Protein AF-A0A2B4SG43-F1 (afdb_monomer_lite)

Secondary structure (DSSP, 8-state):
-----EEEEEE-SS------EE-GGGBSS--EEETTEEE--BS---GGGTTS--EEEEEES--SS---TTSSS--GGG--B-EEEEEEEEE-SSSSEEEEEEEEEEGGGHHHHHHHHHHHS-EEEEEEEE-SS-B-TT-EEEEEE-TTEEE---SS-GGG-PEEP-SSS-EEEEEEEEE---SSPPEEEEEEEPSSTT-EEEEEEEE-EE-----TTS--S-----PPPTHHHHHHHHHHHTSBP-GGG-TTTHHHHHHSHHHHHHHTT--HHHHHHHHHH--SHHHHHHHHHHHHHHHHGGG-BHHHHHHHHHHTT-HHHHHHHHHHHHHHHTT-

pLDDT: mean 72.69, std 17.39, range [28.64, 96.62]

InterPro domains:
  IPR000488 Death domain [PF00531] (247-325)
  IPR000488 Death domain [PS50017] (246-329)
  IPR011029 Death-like domain superfamily [G3DSA:1.10.533.10] (238-329)
  IPR011029 Death-like domain superfamily [SSF47986] (252-326)

Radius of gyration: 31.97 Å; chains: 1; bounding box: 81×44×91 Å

Structure (mmCIF, N/CA/C/O backbone):
data_AF-A0A2B4SG43-F1
#
_entry.id   AF-A0A2B4SG43-F1
#
loop_
_atom_site.group_PDB
_atom_site.id
_atom_site.type_symbol
_atom_site.label_atom_id
_atom_site.label_alt_id
_atom_site.label_comp_id
_atom_site.label_asym_id
_atom_site.label_entity_id
_atom_site.label_seq_id
_atom_site.pdbx_PDB_ins_code
_atom_site.Cartn_x
_atom_site.Cartn_y
_atom_site.Cartn_z
_atom_site.occupancy
_atom_site.B_iso_or_equiv
_atom_site.auth_seq_id
_atom_site.auth_comp_id
_atom_site.auth_asym_id
_atom_site.auth_atom_id
_atom_site.pdbx_PDB_model_num
ATOM 1 N N . MET A 1 1 ? 45.100 0.639 -35.700 1.00 31.78 1 MET A N 1
ATOM 2 C CA . MET A 1 1 ? 43.671 0.976 -35.518 1.00 31.78 1 MET A CA 1
ATOM 3 C C . MET A 1 1 ? 42.976 -0.277 -35.016 1.00 31.78 1 MET A C 1
ATOM 5 O O . MET A 1 1 ? 43.126 -1.286 -35.695 1.00 31.78 1 MET A O 1
ATOM 9 N N . PRO A 1 2 ? 42.324 -0.296 -33.843 1.00 36.56 2 PRO A N 1
ATOM 10 C CA . PRO A 1 2 ? 41.733 -1.529 -33.343 1.00 36.56 2 PRO A CA 1
ATOM 11 C C . PRO A 1 2 ? 40.537 -1.892 -34.229 1.00 36.56 2 PRO A C 1
ATOM 13 O O . PRO A 1 2 ? 39.476 -1.278 -34.152 1.00 36.56 2 PRO A O 1
ATOM 16 N N . THR A 1 3 ? 40.726 -2.876 -35.105 1.00 47.09 3 THR A N 1
ATOM 17 C CA . THR A 1 3 ? 39.670 -3.576 -35.838 1.00 47.09 3 THR A CA 1
ATOM 18 C C . THR A 1 3 ? 38.897 -4.427 -34.839 1.00 47.09 3 THR A C 1
ATOM 20 O O . THR A 1 3 ? 39.099 -5.633 -34.710 1.00 47.09 3 THR A O 1
ATOM 23 N N . GLY A 1 4 ? 38.043 -3.769 -34.060 1.00 56.56 4 GLY A N 1
ATOM 24 C CA . GLY A 1 4 ? 37.130 -4.452 -33.161 1.00 56.56 4 GLY A CA 1
ATOM 25 C C . GLY A 1 4 ? 36.282 -5.435 -33.954 1.00 56.56 4 GLY A C 1
ATOM 26 O O . GLY A 1 4 ? 35.657 -5.051 -34.941 1.00 56.56 4 GLY A O 1
ATOM 27 N N . ARG A 1 5 ? 36.276 -6.713 -33.566 1.00 69.31 5 ARG A N 1
ATOM 28 C CA . ARG A 1 5 ? 35.400 -7.707 -34.198 1.00 69.31 5 ARG A CA 1
ATOM 29 C C . ARG A 1 5 ? 33.954 -7.279 -33.966 1.00 69.31 5 ARG A C 1
ATOM 31 O O . ARG A 1 5 ? 33.565 -7.045 -32.819 1.00 69.31 5 ARG A O 1
ATOM 38 N N . VAL A 1 6 ? 33.178 -7.175 -35.042 1.00 75.81 6 VAL A N 1
ATOM 39 C CA . VAL A 1 6 ? 31.763 -6.796 -34.995 1.00 75.81 6 VAL A CA 1
ATOM 40 C C . VAL A 1 6 ? 30.896 -7.973 -35.431 1.00 75.81 6 VAL A C 1
ATOM 42 O O . VAL A 1 6 ? 31.196 -8.650 -36.411 1.00 75.81 6 VAL A O 1
ATOM 45 N N . ARG A 1 7 ? 29.826 -8.237 -34.683 1.00 78.50 7 ARG A N 1
ATOM 46 C CA . ARG A 1 7 ? 28.755 -9.174 -35.050 1.00 78.50 7 ARG A CA 1
ATOM 47 C C . ARG A 1 7 ? 27.445 -8.409 -35.093 1.00 78.50 7 ARG A C 1
ATOM 49 O O . ARG A 1 7 ? 27.199 -7.601 -34.200 1.00 78.50 7 ARG A O 1
ATOM 56 N N . VAL A 1 8 ? 26.630 -8.681 -36.105 1.00 79.44 8 VAL A N 1
ATOM 57 C CA . VAL A 1 8 ? 25.301 -8.084 -36.262 1.00 79.44 8 VAL A CA 1
ATOM 58 C C . VAL A 1 8 ? 24.253 -9.163 -36.045 1.00 79.44 8 VAL A C 1
ATOM 60 O O . VAL A 1 8 ? 24.430 -10.309 -36.461 1.00 79.44 8 VAL A O 1
ATOM 63 N N . PHE A 1 9 ? 23.180 -8.781 -35.371 1.00 79.69 9 PHE A N 1
ATOM 64 C CA . PHE A 1 9 ? 22.053 -9.631 -35.037 1.00 79.69 9 PHE A CA 1
ATOM 65 C C . PHE A 1 9 ? 20.772 -8.960 -35.517 1.00 79.69 9 PHE A C 1
ATOM 67 O O . PHE A 1 9 ? 20.688 -7.729 -35.502 1.00 79.69 9 PHE A O 1
ATOM 74 N N . SER A 1 10 ? 19.787 -9.755 -35.922 1.00 77.25 10 SER A N 1
ATOM 75 C CA . SER A 1 10 ? 18.434 -9.277 -36.202 1.00 77.25 10 SER A CA 1
ATOM 76 C C . SER A 1 10 ? 17.407 -10.026 -35.361 1.00 77.25 10 SER A C 1
ATOM 78 O O . SER A 1 10 ? 17.677 -11.113 -34.848 1.00 77.25 10 SER A O 1
ATOM 80 N N . ARG A 1 11 ? 16.229 -9.426 -35.206 1.00 72.94 11 ARG A N 1
ATOM 81 C CA . ARG A 1 11 ? 15.016 -10.101 -34.733 1.00 72.94 11 ARG A CA 1
ATOM 82 C C . ARG A 1 11 ? 13.776 -9.446 -35.336 1.00 72.94 11 ARG A C 1
ATOM 84 O O . ARG A 1 11 ? 13.836 -8.288 -35.763 1.00 72.94 11 ARG A O 1
ATOM 91 N N . GLY A 1 12 ? 12.657 -10.162 -35.293 1.00 66.94 12 GLY A N 1
ATOM 92 C CA . GLY A 1 12 ? 11.406 -9.776 -35.949 1.00 66.94 12 GLY A CA 1
ATOM 93 C C . GLY A 1 12 ? 11.312 -10.322 -37.378 1.00 66.94 12 GLY A C 1
ATOM 94 O O . GLY A 1 12 ? 12.255 -10.923 -37.885 1.00 66.94 12 GLY A O 1
ATOM 95 N N . GLY A 1 13 ? 10.163 -10.125 -38.026 1.00 65.88 13 GLY A N 1
ATOM 96 C CA . GLY A 1 13 ? 9.842 -10.729 -39.325 1.00 65.88 13 GLY A CA 1
ATOM 97 C C . GLY A 1 13 ? 8.642 -11.680 -39.245 1.00 65.88 13 GLY A C 1
ATOM 98 O O . GLY A 1 13 ? 7.817 -11.556 -38.340 1.00 65.88 13 GLY A O 1
ATOM 99 N N . GLU A 1 14 ? 8.534 -12.617 -40.195 1.00 53.84 14 GLU A N 1
ATOM 100 C CA . GLU A 1 14 ? 7.469 -13.640 -40.244 1.00 53.84 14 GLU A CA 1
ATOM 101 C C . GLU A 1 14 ? 7.572 -14.659 -39.099 1.00 53.84 14 GLU A C 1
ATOM 103 O O . GLU A 1 14 ? 6.558 -15.211 -38.661 1.00 53.84 14 GLU A O 1
ATOM 108 N N . ASP A 1 15 ? 8.781 -14.867 -38.575 1.00 48.66 15 ASP A N 1
ATOM 109 C CA . ASP A 1 15 ? 9.020 -15.747 -37.443 1.00 48.66 15 ASP A CA 1
ATOM 110 C C . ASP A 1 15 ? 8.546 -15.068 -36.153 1.00 48.66 15 ASP A C 1
ATOM 112 O O . ASP A 1 15 ? 9.113 -14.088 -35.672 1.00 48.66 15 ASP A O 1
ATOM 116 N N . LYS A 1 16 ? 7.478 -15.616 -35.565 1.00 48.53 16 LYS A N 1
ATOM 117 C CA . LYS A 1 16 ? 6.855 -15.140 -34.313 1.00 48.53 16 LYS A CA 1
ATOM 118 C C . LYS A 1 16 ? 7.757 -15.268 -33.076 1.00 48.53 16 LYS A C 1
ATOM 120 O O . LYS A 1 16 ? 7.331 -14.938 -31.971 1.00 48.53 16 LYS A O 1
ATOM 125 N N . LEU A 1 17 ? 8.972 -15.779 -33.242 1.00 50.88 17 LEU A N 1
ATOM 126 C CA . LEU A 1 17 ? 9.952 -15.925 -32.180 1.00 50.88 17 LEU A CA 1
ATOM 127 C C . LEU A 1 17 ? 10.813 -14.660 -32.159 1.00 50.88 17 LEU A C 1
ATOM 129 O O . LEU A 1 17 ? 11.642 -14.441 -33.036 1.00 50.88 17 LEU A O 1
ATOM 133 N N . TRP A 1 18 ? 10.614 -13.821 -31.143 1.00 59.72 18 TRP A N 1
ATOM 134 C CA . TRP A 1 18 ? 11.386 -12.596 -30.888 1.00 59.72 18 TRP A CA 1
ATOM 135 C C . TRP A 1 18 ? 12.827 -12.883 -30.401 1.00 59.72 18 TRP A C 1
ATOM 137 O O . TRP A 1 18 ? 13.386 -12.134 -29.600 1.00 59.72 18 TRP A O 1
ATOM 147 N N . GLU A 1 19 ? 13.442 -13.972 -30.870 1.00 62.41 19 GLU A N 1
ATOM 148 C CA . GLU A 1 19 ? 14.814 -14.352 -30.532 1.00 62.41 19 GLU A CA 1
ATOM 149 C C . GLU A 1 19 ? 15.820 -13.595 -31.421 1.00 62.41 19 GLU A C 1
ATOM 151 O O . GLU A 1 19 ? 15.593 -13.376 -32.611 1.00 62.41 19 GLU A O 1
ATOM 156 N N . TRP A 1 20 ? 16.953 -13.182 -30.841 1.00 68.75 20 TRP A N 1
ATOM 157 C CA . TRP A 1 20 ? 18.039 -12.546 -31.589 1.00 68.75 20 TRP A CA 1
ATOM 158 C C . TRP A 1 20 ? 18.841 -13.580 -32.378 1.00 68.75 20 TRP A C 1
ATOM 160 O O . TRP A 1 20 ? 19.501 -14.450 -31.804 1.00 68.75 20 TRP A O 1
ATOM 170 N N . MET A 1 21 ? 18.856 -13.426 -33.698 1.00 72.12 21 MET A N 1
ATOM 171 C CA . MET A 1 21 ? 19.551 -14.313 -34.623 1.00 72.12 21 MET A CA 1
ATOM 172 C C . MET A 1 21 ? 20.817 -13.649 -35.156 1.00 72.12 21 MET A C 1
ATOM 174 O O . MET A 1 21 ? 20.827 -12.473 -35.512 1.00 72.12 21 MET A O 1
ATOM 178 N N . ASN A 1 22 ? 21.918 -14.402 -35.197 1.00 75.12 22 ASN A N 1
ATOM 179 C CA . ASN A 1 22 ? 23.163 -13.928 -35.794 1.00 75.12 22 ASN A CA 1
ATOM 180 C C . ASN A 1 22 ? 23.040 -13.951 -37.321 1.00 75.12 22 ASN A C 1
ATOM 182 O O . ASN A 1 22 ? 22.932 -15.026 -37.906 1.00 75.12 22 ASN A O 1
ATOM 186 N N . ILE A 1 23 ? 23.131 -12.777 -37.947 1.00 77.12 23 ILE A N 1
ATOM 187 C CA . ILE A 1 23 ? 22.911 -12.609 -39.388 1.00 77.12 23 ILE A CA 1
ATOM 188 C C . ILE A 1 23 ? 24.200 -12.492 -40.200 1.00 77.12 23 ILE A C 1
ATOM 190 O O . ILE A 1 23 ? 24.165 -12.040 -41.337 1.00 77.12 23 ILE A O 1
ATOM 194 N N . LEU A 1 24 ? 25.360 -12.885 -39.658 1.00 74.38 24 LEU A N 1
ATOM 195 C CA . LEU A 1 24 ? 26.638 -12.788 -40.381 1.00 74.38 24 LEU A CA 1
ATOM 196 C C . LEU A 1 24 ? 26.603 -13.428 -41.782 1.00 74.38 24 LEU A C 1
ATOM 198 O O . LEU A 1 24 ? 27.236 -12.906 -42.694 1.00 74.38 24 LEU A O 1
ATOM 202 N N . ASN A 1 25 ? 25.853 -14.519 -41.954 1.00 78.06 25 ASN A N 1
ATOM 203 C CA . ASN A 1 25 ? 25.724 -15.225 -43.235 1.00 78.06 25 ASN A CA 1
ATOM 204 C C . ASN A 1 25 ? 24.780 -14.522 -44.227 1.00 78.06 25 ASN A C 1
ATOM 206 O O . ASN A 1 25 ? 24.752 -14.872 -45.403 1.00 78.06 25 ASN A O 1
ATOM 210 N N . GLU A 1 26 ? 24.003 -13.547 -43.759 1.00 77.00 26 GLU A N 1
ATOM 211 C CA . GLU A 1 26 ? 23.068 -12.752 -44.559 1.00 77.00 26 GLU A CA 1
ATOM 212 C C . GLU A 1 26 ? 23.673 -11.402 -44.967 1.00 77.00 26 GLU A C 1
ATOM 214 O O . GLU A 1 26 ? 23.058 -10.635 -45.707 1.00 77.00 26 GLU A O 1
ATOM 219 N N . LEU A 1 27 ? 24.882 -11.085 -44.495 1.00 81.31 27 LEU A N 1
ATOM 220 C CA . LEU A 1 27 ? 25.591 -9.868 -44.863 1.00 81.31 27 LEU A CA 1
ATOM 221 C C . LEU A 1 27 ? 26.344 -10.058 -46.184 1.00 81.31 27 LEU A C 1
ATOM 223 O O . LEU A 1 27 ? 26.985 -11.078 -46.416 1.00 81.31 27 LEU A O 1
ATOM 227 N N . TYR A 1 28 ? 26.314 -9.033 -47.034 1.00 82.88 28 TYR A N 1
ATOM 228 C CA . TYR A 1 28 ? 27.112 -8.969 -48.260 1.00 82.88 28 TYR A CA 1
ATOM 229 C C . TYR A 1 28 ? 28.613 -8.851 -47.955 1.00 82.88 28 TYR A C 1
ATOM 231 O O . TYR A 1 28 ? 29.453 -9.366 -48.687 1.00 82.88 28 TYR A O 1
ATOM 239 N N . GLU A 1 29 ? 28.957 -8.158 -46.869 1.00 83.56 29 GLU A N 1
ATOM 240 C CA . GLU A 1 29 ? 30.333 -7.964 -46.421 1.00 83.56 29 GLU A CA 1
ATOM 241 C C . GLU A 1 29 ? 30.418 -7.925 -44.887 1.00 83.56 29 GLU A C 1
ATOM 243 O O . GLU A 1 29 ? 29.423 -7.601 -44.226 1.00 83.56 29 GLU A O 1
ATOM 248 N N . PRO A 1 30 ? 31.595 -8.215 -44.299 1.00 82.44 30 PRO A N 1
ATOM 249 C CA . PRO A 1 30 ? 31.787 -8.105 -42.861 1.00 82.44 30 PRO A CA 1
ATOM 250 C C . PRO A 1 30 ? 31.449 -6.696 -42.336 1.00 82.44 30 PRO A C 1
ATOM 252 O O . PRO A 1 30 ? 31.844 -5.699 -42.952 1.00 82.44 30 PRO A O 1
ATOM 255 N N . PRO A 1 31 ? 30.762 -6.591 -41.185 1.00 85.00 31 PRO A N 1
ATOM 256 C CA . PRO A 1 31 ? 30.377 -5.313 -40.599 1.00 85.00 31 PRO A CA 1
ATOM 257 C C . PRO A 1 31 ? 31.611 -4.507 -40.170 1.00 85.00 31 PRO A C 1
ATOM 259 O O . PRO A 1 31 ? 32.566 -5.054 -39.614 1.00 85.00 31 PRO A O 1
ATOM 262 N N . ARG A 1 32 ? 31.581 -3.191 -40.398 1.00 83.50 32 ARG A N 1
ATOM 263 C CA . ARG A 1 32 ? 32.700 -2.273 -40.124 1.00 83.50 32 ARG A CA 1
ATOM 264 C C . ARG A 1 32 ? 32.319 -1.243 -39.068 1.00 83.50 32 ARG A C 1
ATOM 266 O O . ARG A 1 32 ? 31.294 -0.582 -39.201 1.00 83.50 32 ARG A O 1
ATOM 273 N N . LEU A 1 33 ? 33.156 -1.066 -38.048 1.00 80.62 33 LEU A N 1
ATOM 274 C CA . LEU A 1 33 ? 32.999 -0.008 -37.049 1.00 80.62 33 LEU A CA 1
ATOM 275 C C . LEU A 1 33 ? 33.779 1.239 -37.478 1.00 80.62 33 LEU A C 1
ATOM 277 O O . LEU A 1 33 ? 35.006 1.231 -37.449 1.00 80.62 33 LEU A O 1
ATOM 281 N N . ASN A 1 34 ? 33.067 2.314 -37.808 1.00 77.88 34 ASN A N 1
ATOM 282 C CA . ASN A 1 34 ? 33.645 3.606 -38.170 1.00 77.88 34 ASN A CA 1
ATOM 283 C C . ASN A 1 34 ? 33.050 4.687 -37.262 1.00 77.88 34 ASN A C 1
ATOM 285 O O . ASN A 1 34 ? 31.837 4.871 -37.252 1.00 77.88 34 ASN A O 1
ATOM 289 N N . ASN A 1 35 ? 33.886 5.402 -36.502 1.00 73.81 35 ASN A N 1
ATOM 290 C CA . ASN A 1 35 ? 33.467 6.500 -35.614 1.00 73.81 35 ASN A CA 1
ATOM 291 C C . ASN A 1 35 ? 32.314 6.134 -34.657 1.00 73.81 35 ASN A C 1
ATOM 293 O O . ASN A 1 35 ? 31.371 6.898 -34.485 1.00 73.81 35 ASN A O 1
ATOM 297 N N . GLY A 1 36 ? 32.361 4.938 -34.063 1.00 71.81 36 GLY A N 1
ATOM 298 C CA . GLY A 1 36 ? 31.300 4.456 -33.167 1.00 71.81 36 GLY A CA 1
ATOM 299 C C . GLY A 1 36 ? 30.036 3.958 -33.880 1.00 71.81 36 GLY A C 1
ATOM 300 O O . GLY A 1 36 ? 29.135 3.456 -33.218 1.00 71.81 36 GLY A O 1
ATOM 301 N N . ILE A 1 37 ? 29.981 4.028 -35.213 1.00 77.94 37 ILE A N 1
ATOM 302 C CA . ILE A 1 37 ? 28.859 3.557 -36.028 1.00 77.94 37 ILE A CA 1
ATOM 303 C C . ILE A 1 37 ? 29.240 2.241 -36.705 1.00 77.94 37 ILE A C 1
ATOM 305 O O . ILE A 1 37 ? 30.256 2.143 -37.400 1.00 77.94 37 ILE A O 1
ATOM 309 N N . VAL A 1 38 ? 28.405 1.219 -36.527 1.00 82.19 38 VAL A N 1
ATOM 310 C CA . VAL A 1 38 ? 28.544 -0.055 -37.236 1.00 82.19 38 VAL A CA 1
ATOM 311 C C . VAL A 1 38 ? 27.827 0.029 -38.580 1.00 82.19 38 VAL A C 1
ATOM 313 O O . VAL A 1 38 ? 26.619 0.227 -38.636 1.00 82.19 38 VAL A O 1
ATOM 316 N N . ASN A 1 39 ? 28.579 -0.159 -39.661 1.00 84.56 39 ASN A N 1
ATOM 317 C CA . ASN A 1 39 ? 28.094 -0.169 -41.036 1.00 84.56 39 ASN A CA 1
ATOM 318 C C . ASN A 1 39 ? 28.090 -1.605 -41.565 1.00 84.56 39 ASN A C 1
ATOM 320 O O . ASN A 1 39 ? 29.094 -2.310 -41.451 1.00 84.56 39 ASN A O 1
ATOM 324 N N . PHE A 1 40 ? 26.984 -2.034 -42.163 1.00 86.25 40 PHE A N 1
ATOM 325 C CA . PHE A 1 40 ? 26.853 -3.344 -42.798 1.00 86.25 40 PHE A CA 1
ATOM 326 C C . PHE A 1 40 ? 25.862 -3.276 -43.958 1.00 86.25 40 PHE A C 1
ATOM 328 O O . PHE A 1 40 ? 25.060 -2.346 -44.052 1.00 86.25 40 PHE A O 1
ATOM 335 N N . ARG A 1 41 ? 25.921 -4.268 -44.848 1.00 85.00 41 ARG A N 1
ATOM 336 C CA . ARG A 1 41 ? 25.025 -4.383 -46.000 1.00 85.00 41 ARG A CA 1
ATOM 337 C C . ARG A 1 41 ? 24.434 -5.780 -46.040 1.00 85.00 41 ARG A C 1
ATOM 339 O O . ARG A 1 41 ? 25.175 -6.748 -45.919 1.00 85.00 41 ARG A O 1
ATOM 346 N N . LEU A 1 42 ? 23.124 -5.874 -46.225 1.00 81.12 42 LEU A N 1
ATOM 347 C CA . LEU A 1 42 ? 22.409 -7.145 -46.333 1.00 81.12 42 LEU A CA 1
ATOM 348 C C . LEU A 1 42 ? 22.476 -7.678 -47.767 1.00 81.12 42 LEU A C 1
ATOM 350 O O . LEU A 1 42 ? 22.397 -6.907 -48.728 1.00 81.12 42 LEU A O 1
ATOM 354 N N . ASN A 1 43 ? 22.604 -8.993 -47.910 1.00 77.81 43 ASN A N 1
ATOM 355 C CA . ASN A 1 43 ? 22.598 -9.699 -49.184 1.00 77.81 43 ASN A CA 1
ATOM 356 C C . ASN A 1 43 ? 21.154 -9.900 -49.678 1.00 77.81 43 ASN A C 1
ATOM 358 O O . ASN A 1 43 ? 20.644 -11.014 -49.742 1.00 77.81 43 ASN A O 1
ATOM 362 N N . GLY A 1 44 ? 20.492 -8.783 -49.992 1.00 67.25 44 GLY A N 1
ATOM 363 C CA . GLY A 1 44 ? 19.113 -8.750 -50.471 1.00 67.25 44 GLY A CA 1
ATOM 364 C C . GLY A 1 44 ? 18.082 -8.908 -49.351 1.00 67.25 44 GLY A C 1
ATOM 365 O O . GLY A 1 44 ? 17.984 -9.943 -48.707 1.00 67.25 44 GLY A O 1
ATOM 366 N N . ILE A 1 45 ? 17.255 -7.882 -49.154 1.00 59.28 45 ILE A N 1
ATOM 367 C CA . ILE A 1 45 ? 16.067 -7.976 -48.300 1.00 59.28 45 ILE A CA 1
ATOM 368 C C . ILE A 1 45 ? 14.908 -8.400 -49.206 1.00 59.28 45 ILE A C 1
ATOM 370 O O . ILE A 1 45 ? 14.624 -7.717 -50.196 1.00 59.28 45 ILE A O 1
ATOM 374 N N . LYS A 1 46 ? 14.217 -9.509 -48.908 1.00 56.09 46 LYS A N 1
ATOM 375 C CA . LYS A 1 46 ? 12.950 -9.804 -49.602 1.00 56.09 46 LYS A CA 1
ATOM 376 C C . LYS A 1 46 ? 11.990 -8.650 -49.298 1.00 56.09 46 LYS A C 1
ATOM 378 O O . LYS A 1 46 ? 11.807 -8.312 -48.136 1.00 56.09 46 LYS A O 1
ATOM 383 N N . LYS A 1 47 ? 11.355 -8.039 -50.308 1.00 51.69 47 LYS A N 1
ATOM 384 C CA . LYS A 1 47 ? 10.416 -6.904 -50.117 1.00 51.69 47 LYS A CA 1
ATOM 385 C C . LYS A 1 47 ? 9.351 -7.151 -49.029 1.00 51.69 47 LYS A C 1
ATOM 387 O O . LYS A 1 47 ? 8.895 -6.189 -48.424 1.00 51.69 47 LYS A O 1
ATOM 392 N N . SER A 1 48 ? 8.992 -8.409 -48.758 1.00 48.97 48 SER A N 1
ATOM 393 C CA . SER A 1 48 ? 8.076 -8.817 -47.681 1.00 48.97 48 SER A CA 1
ATOM 394 C C . SER A 1 48 ? 8.583 -8.521 -46.259 1.00 48.97 48 SER A C 1
ATOM 396 O O . SER A 1 48 ? 7.771 -8.340 -45.361 1.00 48.97 48 SER A O 1
ATOM 398 N N . GLN A 1 49 ? 9.898 -8.409 -46.055 1.00 51.72 49 GLN A N 1
ATOM 399 C CA . GLN A 1 49 ? 10.537 -8.152 -44.759 1.00 51.72 49 GLN A CA 1
ATOM 400 C C . GLN A 1 49 ? 10.664 -6.657 -44.421 1.00 51.72 49 GLN A C 1
ATOM 402 O O . GLN A 1 49 ? 10.788 -6.299 -43.257 1.00 51.72 49 GLN A O 1
ATOM 407 N N . ILE A 1 50 ? 10.590 -5.764 -45.416 1.00 50.19 50 ILE A N 1
ATOM 408 C CA . ILE A 1 50 ? 10.753 -4.307 -45.222 1.00 50.19 50 ILE A CA 1
ATOM 409 C C . ILE A 1 50 ? 9.564 -3.697 -44.450 1.00 50.19 50 ILE A C 1
ATOM 411 O O . ILE A 1 50 ? 9.726 -2.689 -43.772 1.00 50.19 50 ILE A O 1
ATOM 415 N N . ASN A 1 51 ? 8.388 -4.336 -44.505 1.00 46.75 51 ASN A N 1
ATOM 416 C CA . ASN A 1 51 ? 7.167 -3.904 -43.809 1.00 46.75 51 ASN A CA 1
ATOM 417 C C . ASN A 1 51 ? 6.933 -4.607 -42.463 1.00 46.75 51 ASN A C 1
ATOM 419 O O . ASN A 1 51 ? 5.874 -4.449 -41.858 1.00 46.75 51 ASN A O 1
ATOM 423 N N . GLN A 1 52 ? 7.887 -5.409 -42.000 1.00 56.00 52 GLN A N 1
ATOM 424 C CA . GLN A 1 52 ? 7.805 -6.110 -40.724 1.00 56.00 52 GLN A CA 1
ATOM 425 C C . GLN A 1 52 ? 8.832 -5.462 -39.795 1.00 56.00 52 GLN A C 1
ATOM 427 O O . GLN A 1 52 ? 9.922 -5.129 -40.242 1.00 56.00 52 GLN A O 1
ATOM 432 N N . ASN A 1 53 ? 8.470 -5.201 -38.537 1.00 59.78 53 ASN A N 1
ATOM 433 C CA . ASN A 1 53 ? 9.290 -4.479 -37.554 1.00 59.78 53 ASN A CA 1
ATOM 434 C C . ASN A 1 53 ? 10.615 -5.211 -37.244 1.00 59.78 53 ASN A C 1
ATOM 436 O O . ASN A 1 53 ? 10.757 -5.822 -36.186 1.00 59.78 53 ASN A O 1
ATOM 440 N N . ILE A 1 54 ? 11.581 -5.165 -38.161 1.00 70.75 54 ILE A N 1
ATOM 441 C CA . ILE A 1 54 ? 12.895 -5.783 -38.003 1.00 70.75 54 ILE A CA 1
ATOM 442 C C . ILE A 1 54 ? 13.788 -4.827 -37.227 1.00 70.75 54 ILE A C 1
ATOM 444 O O . ILE A 1 54 ? 13.948 -3.658 -37.583 1.00 70.75 54 ILE A O 1
ATOM 448 N N . GLN A 1 55 ? 14.396 -5.349 -36.170 1.00 72.69 55 GLN A N 1
ATOM 449 C CA . GLN A 1 55 ? 15.380 -4.634 -35.370 1.00 72.69 55 GLN A CA 1
ATOM 450 C C . GLN A 1 55 ? 16.764 -5.223 -35.610 1.00 72.69 55 GLN A C 1
ATOM 452 O O . GLN A 1 55 ? 16.907 -6.437 -35.748 1.00 72.69 55 GLN A O 1
ATOM 457 N N . TYR A 1 56 ? 17.782 -4.362 -35.611 1.00 77.62 56 TYR A N 1
ATOM 458 C CA . TYR A 1 56 ? 19.180 -4.757 -35.751 1.00 77.62 56 TYR A CA 1
ATOM 459 C C . TYR A 1 56 ? 19.972 -4.339 -34.515 1.00 77.62 56 TYR A C 1
ATOM 461 O O . TYR A 1 56 ? 19.769 -3.250 -33.980 1.00 77.62 56 TYR A O 1
ATOM 469 N N . TRP A 1 57 ? 20.907 -5.186 -34.091 1.00 74.06 57 TRP A N 1
ATOM 470 C CA . TRP A 1 57 ? 21.846 -4.882 -33.015 1.00 74.06 57 TRP A CA 1
ATOM 471 C C . TRP A 1 57 ? 23.262 -5.276 -33.410 1.00 74.06 57 TRP A C 1
ATOM 473 O O . TRP A 1 57 ? 23.465 -6.268 -34.109 1.00 74.06 57 TRP A O 1
ATOM 483 N N . ALA A 1 58 ? 24.258 -4.525 -32.941 1.00 78.56 58 ALA A N 1
ATOM 484 C CA . ALA A 1 58 ? 25.659 -4.820 -33.204 1.00 78.56 58 ALA A CA 1
ATOM 485 C C . ALA A 1 58 ? 26.446 -4.973 -31.903 1.00 78.56 58 ALA A C 1
ATOM 487 O O . ALA A 1 58 ? 26.397 -4.124 -31.016 1.00 78.56 58 ALA A O 1
ATOM 488 N N . LYS A 1 59 ? 27.214 -6.058 -31.808 1.00 73.94 59 LYS A N 1
ATOM 489 C CA . LYS A 1 59 ? 28.156 -6.294 -30.716 1.00 73.94 59 LYS A CA 1
ATOM 490 C C . LYS A 1 59 ? 29.574 -6.061 -31.210 1.00 73.94 59 LYS A C 1
ATOM 492 O O . LYS A 1 59 ? 29.989 -6.666 -32.197 1.00 73.94 59 LYS A O 1
ATOM 497 N N . VAL A 1 60 ? 30.316 -5.229 -30.490 1.00 73.31 60 VAL A N 1
ATOM 498 C CA . VAL A 1 60 ? 31.698 -4.844 -30.797 1.00 73.31 60 VAL A CA 1
ATOM 499 C C . VAL A 1 60 ? 32.638 -5.453 -29.747 1.00 73.31 60 VAL A C 1
ATOM 501 O O . VAL A 1 60 ? 32.258 -5.560 -28.584 1.00 73.31 60 VAL A O 1
ATOM 504 N N . ASN A 1 61 ? 33.855 -5.843 -30.140 1.00 66.38 61 ASN A N 1
ATOM 505 C CA . ASN A 1 61 ? 34.940 -6.285 -29.244 1.00 66.38 61 ASN A CA 1
ATOM 506 C C . ASN A 1 61 ? 34.621 -7.537 -28.393 1.00 66.38 61 ASN A C 1
ATOM 508 O O . ASN A 1 61 ? 34.821 -7.541 -27.181 1.00 66.38 61 ASN A O 1
ATOM 512 N N . PHE A 1 62 ? 34.131 -8.619 -29.009 1.00 60.25 62 PHE A N 1
ATOM 513 C CA . PHE A 1 62 ? 33.857 -9.896 -28.319 1.00 60.25 62 PHE A CA 1
ATOM 514 C C . PHE A 1 62 ? 35.001 -10.932 -28.471 1.00 60.25 62 PHE A C 1
ATOM 516 O O . PHE A 1 62 ? 35.701 -10.932 -29.486 1.00 60.25 62 PHE A O 1
ATOM 523 N N . SER A 1 63 ? 35.165 -11.830 -27.484 1.00 54.78 63 SER A N 1
ATOM 524 C CA . SER A 1 63 ? 36.092 -12.987 -27.507 1.00 54.78 63 SER A CA 1
ATOM 525 C C . SER A 1 63 ? 35.570 -14.148 -28.380 1.00 54.78 63 SER A C 1
ATOM 527 O O . SER A 1 63 ? 34.384 -14.201 -28.696 1.00 54.78 63 SER A O 1
ATOM 529 N N . GLU A 1 64 ? 36.441 -15.082 -28.793 1.00 53.56 64 GLU A N 1
ATOM 530 C CA . GLU A 1 64 ? 36.127 -16.191 -29.727 1.00 53.56 64 GLU A CA 1
ATOM 531 C C . GLU A 1 64 ? 35.122 -17.234 -29.236 1.00 53.56 64 GLU A C 1
ATOM 533 O O . GLU A 1 64 ? 34.680 -18.067 -30.030 1.00 53.56 64 GLU A O 1
ATOM 538 N N . GLU A 1 65 ? 34.712 -17.186 -27.972 1.00 52.53 65 GLU A N 1
ATOM 539 C CA . GLU A 1 65 ? 33.729 -18.127 -27.451 1.00 52.53 65 GLU A CA 1
ATOM 540 C C . GLU A 1 65 ? 32.420 -18.063 -28.249 1.00 52.53 65 GLU A C 1
ATOM 542 O O . GLU A 1 65 ? 31.930 -16.996 -28.652 1.00 52.53 65 GLU A O 1
ATOM 547 N N . ARG A 1 66 ? 31.855 -19.249 -28.505 1.00 48.88 66 ARG A N 1
ATOM 548 C CA . ARG A 1 66 ? 30.522 -19.424 -29.083 1.00 48.88 66 ARG A CA 1
ATOM 549 C C . ARG A 1 66 ? 29.499 -18.837 -28.114 1.00 48.88 66 ARG A C 1
ATOM 551 O O . ARG A 1 66 ? 28.926 -19.546 -27.306 1.00 48.88 66 ARG A O 1
ATOM 558 N N . VAL A 1 67 ? 29.280 -17.530 -28.190 1.00 47.38 67 VAL A N 1
ATOM 559 C CA . VAL A 1 67 ? 28.163 -16.887 -27.504 1.00 47.38 67 VAL A CA 1
ATOM 560 C C . VAL A 1 67 ? 26.903 -17.391 -28.194 1.00 47.38 67 VAL A C 1
ATOM 562 O O . VAL A 1 67 ? 26.650 -17.024 -29.346 1.00 47.38 67 VAL A O 1
ATOM 565 N N . SER A 1 68 ? 26.156 -18.272 -27.529 1.00 47.38 68 SER A N 1
ATOM 566 C CA . SER A 1 68 ? 24.823 -18.637 -27.992 1.00 47.38 68 SER A CA 1
ATOM 567 C C . SER A 1 68 ? 23.983 -17.355 -28.069 1.00 47.38 68 SER A C 1
ATOM 569 O O . SER A 1 68 ? 24.112 -16.468 -27.222 1.00 47.38 68 SER A O 1
ATOM 571 N N . GLY A 1 69 ? 23.133 -17.217 -29.093 1.00 45.25 69 GLY A N 1
ATOM 572 C CA . GLY A 1 69 ? 22.238 -16.055 -29.229 1.00 45.25 69 GLY A CA 1
ATOM 573 C C . GLY A 1 69 ? 21.327 -15.847 -28.010 1.00 45.25 69 GLY A C 1
ATOM 574 O O . GLY A 1 69 ? 20.784 -14.766 -27.834 1.00 45.25 69 GLY A O 1
ATOM 575 N N . LYS A 1 70 ? 21.220 -16.846 -27.126 1.00 47.44 70 LYS A N 1
ATOM 576 C CA . LYS A 1 70 ? 20.462 -16.784 -25.875 1.00 47.44 70 LYS A CA 1
ATOM 577 C C . LYS A 1 70 ? 21.216 -16.134 -24.712 1.00 47.44 70 LYS A C 1
ATOM 579 O O . LYS A 1 70 ? 20.575 -15.636 -23.800 1.00 47.44 70 LYS A O 1
ATOM 584 N N . GLU A 1 71 ? 22.549 -16.095 -24.719 1.00 44.84 71 GLU A N 1
ATOM 585 C CA . GLU A 1 71 ? 23.303 -15.797 -23.487 1.00 44.84 71 GLU A CA 1
ATOM 586 C C . GLU A 1 71 ? 23.691 -14.333 -23.261 1.00 44.84 71 GLU A C 1
ATOM 588 O O . GLU A 1 71 ? 24.203 -14.019 -22.190 1.00 44.84 71 GLU A O 1
ATOM 593 N N . ARG A 1 72 ? 23.501 -13.409 -24.213 1.00 46.16 72 ARG A N 1
ATOM 594 C CA . ARG A 1 72 ? 23.968 -12.015 -24.015 1.00 46.16 72 ARG A CA 1
ATOM 595 C C . ARG A 1 72 ? 23.142 -10.910 -24.663 1.00 46.16 72 ARG A C 1
ATOM 597 O O . ARG A 1 72 ? 23.596 -9.765 -24.672 1.00 46.16 72 ARG A O 1
ATOM 604 N N . PHE A 1 73 ? 21.959 -11.207 -25.182 1.00 47.75 73 PHE A N 1
ATOM 605 C CA . PHE A 1 73 ? 21.015 -10.138 -25.477 1.00 47.75 73 PHE A CA 1
ATOM 606 C C . PHE A 1 73 ? 20.165 -9.965 -24.242 1.00 47.75 73 PHE A C 1
ATOM 608 O O . PHE A 1 73 ? 19.515 -10.907 -23.806 1.00 47.75 73 PHE A O 1
ATOM 615 N N . VAL A 1 74 ? 20.238 -8.773 -23.663 1.00 45.81 74 VAL A N 1
ATOM 616 C CA . VAL A 1 74 ? 19.219 -8.283 -22.746 1.00 45.81 74 VAL A CA 1
ATOM 617 C C . VAL A 1 74 ? 17.900 -8.453 -23.503 1.00 45.81 74 VAL A C 1
ATOM 619 O O . VAL A 1 74 ? 17.660 -7.789 -24.512 1.00 45.81 74 VAL A O 1
ATOM 622 N N . ASP A 1 75 ? 17.178 -9.501 -23.117 1.00 45.78 75 ASP A N 1
ATOM 623 C CA . ASP A 1 75 ? 15.920 -9.955 -23.688 1.00 45.78 75 ASP A CA 1
ATOM 624 C C . ASP A 1 75 ? 14.967 -8.756 -23.830 1.00 45.78 75 ASP A C 1
ATOM 626 O O . ASP A 1 75 ? 15.045 -7.791 -23.071 1.00 45.78 75 ASP A O 1
ATOM 630 N N . ASP A 1 76 ? 14.077 -8.768 -24.822 1.00 42.84 76 ASP A N 1
ATOM 631 C CA . ASP A 1 76 ? 13.082 -7.696 -24.955 1.00 42.84 76 ASP A CA 1
ATOM 632 C C . ASP A 1 76 ? 12.159 -7.593 -23.726 1.00 42.84 76 ASP A C 1
ATOM 634 O O . ASP A 1 76 ? 11.489 -6.573 -23.542 1.00 42.84 76 ASP A O 1
ATOM 638 N N . SER A 1 77 ? 12.178 -8.602 -22.847 1.00 45.28 77 SER A N 1
ATOM 639 C CA . SER A 1 77 ? 11.624 -8.542 -21.489 1.00 45.28 77 SER A CA 1
ATOM 640 C C . SER A 1 77 ? 12.200 -7.407 -20.629 1.00 45.28 77 SER A C 1
ATOM 642 O O . SER A 1 77 ? 11.537 -6.940 -19.704 1.00 45.28 77 SER A O 1
ATOM 644 N N . PHE A 1 78 ? 13.378 -6.879 -20.965 1.00 50.12 78 PHE A N 1
ATOM 645 C CA . PHE A 1 78 ? 14.018 -5.782 -20.247 1.00 50.12 78 PHE A CA 1
ATOM 646 C C . PHE A 1 78 ? 13.733 -4.398 -20.827 1.00 50.12 78 PHE A C 1
ATOM 648 O O . PHE A 1 78 ? 14.381 -3.440 -20.400 1.00 50.12 78 PHE A O 1
ATOM 655 N N . ARG A 1 79 ? 12.793 -4.230 -21.769 1.00 59.00 79 ARG A N 1
ATOM 656 C CA . ARG A 1 79 ? 12.385 -2.874 -22.176 1.00 59.00 79 ARG A CA 1
ATOM 657 C C . ARG A 1 79 ? 11.923 -2.100 -20.937 1.00 59.00 79 ARG A C 1
ATOM 659 O O . ARG A 1 79 ? 10.949 -2.531 -20.319 1.00 59.00 79 ARG A O 1
ATOM 666 N N . PRO A 1 80 ? 12.588 -0.988 -20.573 1.00 61.28 80 PRO A N 1
ATOM 667 C CA . PRO A 1 80 ? 12.151 -0.184 -19.448 1.00 61.28 80 PRO A CA 1
ATOM 668 C C . PRO A 1 80 ? 10.748 0.355 -19.740 1.00 61.28 80 PRO A C 1
ATOM 670 O O . PRO A 1 80 ? 10.514 0.952 -20.792 1.00 61.28 80 PRO A O 1
ATOM 6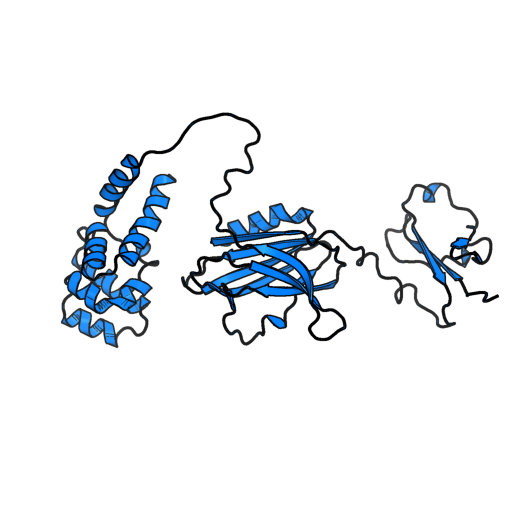73 N N . ARG A 1 81 ? 9.810 0.110 -18.830 1.00 70.00 81 ARG A N 1
ATOM 674 C CA . ARG A 1 81 ? 8.402 0.500 -18.938 1.00 70.00 81 ARG A CA 1
ATOM 675 C C . ARG A 1 81 ? 8.047 1.507 -17.867 1.00 70.00 81 ARG A C 1
ATOM 677 O O . ARG A 1 81 ? 8.633 1.514 -16.787 1.00 70.00 81 ARG A O 1
ATOM 684 N N . GLU A 1 82 ? 7.057 2.336 -18.168 1.00 80.00 82 GLU A N 1
ATOM 685 C CA . GLU A 1 82 ? 6.426 3.164 -17.152 1.00 80.00 82 GLU A CA 1
ATOM 686 C C . GLU A 1 82 ? 5.694 2.268 -16.149 1.00 80.00 82 GLU A C 1
ATOM 688 O O . GLU A 1 82 ? 4.920 1.381 -16.525 1.00 80.00 82 GLU A O 1
ATOM 693 N N . VAL A 1 83 ? 5.961 2.501 -14.867 1.00 88.44 83 VAL A N 1
ATOM 694 C CA . VAL A 1 83 ? 5.438 1.693 -13.765 1.00 88.44 83 VAL A CA 1
ATOM 695 C C . VAL A 1 83 ? 4.613 2.563 -12.838 1.00 88.44 83 VAL A C 1
ATOM 697 O O . VAL A 1 83 ? 5.001 3.685 -12.509 1.00 88.44 83 VAL A O 1
ATOM 700 N N . GLY A 1 84 ? 3.473 2.026 -12.421 1.00 91.12 84 GLY A N 1
ATOM 701 C CA . GLY A 1 84 ? 2.624 2.593 -11.390 1.00 91.12 84 GLY A CA 1
ATOM 702 C C . GLY A 1 84 ? 2.847 1.904 -10.051 1.00 91.12 84 GLY A C 1
ATOM 703 O O . GLY A 1 84 ? 3.101 0.699 -9.984 1.00 91.12 84 GLY A O 1
ATOM 704 N N . PHE A 1 85 ? 2.698 2.687 -8.989 1.00 96.62 85 PHE A N 1
ATOM 705 C CA . PHE A 1 85 ? 2.634 2.218 -7.618 1.00 96.62 85 PHE A CA 1
ATOM 706 C C . PHE A 1 85 ? 1.299 2.610 -6.993 1.00 96.62 85 PHE A C 1
ATOM 708 O O . PHE A 1 85 ? 0.790 3.721 -7.183 1.00 96.62 85 PHE A O 1
ATOM 715 N N . LEU A 1 86 ? 0.735 1.680 -6.230 1.00 96.19 86 LEU A N 1
ATOM 716 C CA . LEU A 1 86 ? -0.420 1.921 -5.375 1.00 96.19 86 LEU A CA 1
ATOM 717 C C . LEU A 1 86 ? -0.106 1.402 -3.982 1.00 96.19 86 LEU A C 1
ATOM 719 O O . LEU A 1 86 ? 0.526 0.356 -3.827 1.00 96.19 86 LEU A O 1
ATOM 723 N N . ALA A 1 87 ? -0.583 2.126 -2.982 1.00 95.75 87 ALA A N 1
ATOM 724 C CA . ALA A 1 87 ? -0.552 1.698 -1.599 1.00 95.75 87 ALA A CA 1
ATOM 725 C C . ALA A 1 87 ? -1.950 1.865 -1.003 1.00 95.75 87 ALA A C 1
ATOM 727 O O . ALA A 1 87 ? -2.526 2.949 -1.072 1.00 95.75 87 ALA A O 1
ATOM 728 N N . PHE A 1 88 ? -2.498 0.801 -0.422 1.00 93.75 88 PHE A N 1
ATOM 729 C CA . PHE A 1 88 ? -3.799 0.815 0.239 1.00 93.75 88 PHE A CA 1
ATOM 730 C C . PHE A 1 88 ? -3.636 0.424 1.692 1.00 93.75 88 PHE A C 1
ATOM 732 O O . PHE A 1 88 ? -3.132 -0.652 1.999 1.00 93.75 88 PHE A O 1
ATOM 739 N N . LEU A 1 89 ? -4.104 1.284 2.585 1.00 91.31 89 LEU A N 1
ATOM 740 C CA . LEU A 1 89 ? -4.237 0.968 3.992 1.00 91.31 89 LEU A CA 1
ATOM 741 C C . LEU A 1 89 ? -5.675 0.525 4.233 1.00 91.31 89 LEU A C 1
ATOM 743 O O . LEU A 1 89 ? -6.604 1.328 4.147 1.00 91.31 89 LEU A O 1
ATOM 747 N N . CYS A 1 90 ? -5.859 -0.757 4.504 1.00 89.31 90 CYS A N 1
ATOM 748 C CA . CYS A 1 90 ? -7.156 -1.393 4.643 1.00 89.31 90 CYS A CA 1
ATOM 749 C C . CYS A 1 90 ? -7.458 -1.699 6.108 1.00 89.31 90 CYS A C 1
ATOM 751 O O . CYS A 1 90 ? -6.587 -2.145 6.866 1.00 89.31 90 CYS A O 1
ATOM 753 N N . ASN A 1 91 ? -8.716 -1.508 6.495 1.00 80.75 91 ASN A N 1
ATOM 754 C CA . ASN A 1 91 ? -9.200 -1.933 7.798 1.00 80.75 91 ASN A CA 1
ATOM 755 C C . ASN A 1 91 ? -9.080 -3.459 7.925 1.00 80.75 91 ASN A C 1
ATOM 757 O O . ASN A 1 91 ? -9.271 -4.217 6.969 1.00 80.75 91 ASN A O 1
ATOM 761 N N . GLN A 1 92 ? -8.699 -3.911 9.116 1.00 68.12 92 GLN A N 1
ATOM 762 C CA . GLN A 1 92 ? -8.782 -5.309 9.521 1.00 68.12 92 GLN A CA 1
ATOM 763 C C . GLN A 1 92 ? -9.801 -5.430 10.652 1.00 68.12 92 GLN A C 1
ATOM 765 O O . GLN A 1 92 ? -10.310 -4.437 11.166 1.00 68.12 92 GLN A O 1
ATOM 770 N N . ARG A 1 93 ? -10.089 -6.672 11.050 1.00 53.69 93 ARG A N 1
ATOM 771 C CA . ARG A 1 93 ? -11.003 -6.969 12.163 1.00 53.69 93 ARG A CA 1
ATOM 772 C C . ARG A 1 93 ? -10.545 -6.350 13.493 1.00 53.69 93 ARG A C 1
ATOM 774 O O . ARG A 1 93 ? -11.382 -6.120 14.354 1.00 53.69 93 ARG A O 1
ATOM 781 N N . HIS A 1 94 ? -9.246 -6.075 13.644 1.00 54.88 94 HIS A N 1
ATOM 782 C CA . HIS A 1 94 ? -8.675 -5.332 14.768 1.00 54.88 94 HIS A CA 1
ATOM 783 C C . HIS A 1 94 ? -8.467 -3.866 14.365 1.00 54.88 94 HIS A C 1
ATOM 785 O O . HIS A 1 94 ? -7.894 -3.595 13.314 1.00 54.88 94 HIS A O 1
ATOM 791 N N . LEU A 1 95 ? -8.928 -2.916 15.186 1.00 57.81 95 LEU A N 1
ATOM 792 C CA . LEU A 1 95 ? -8.923 -1.488 14.839 1.00 57.81 95 LEU A CA 1
ATOM 793 C C . LEU A 1 95 ? -7.510 -0.892 14.728 1.00 57.81 95 LEU A C 1
ATOM 795 O O . LEU A 1 95 ? -7.296 -0.014 13.888 1.00 57.81 95 LEU A O 1
ATOM 799 N N . GLU A 1 96 ? -6.567 -1.386 15.532 1.00 66.94 96 GLU A N 1
ATOM 800 C CA . GLU A 1 96 ? -5.192 -0.870 15.622 1.00 66.94 96 GLU A CA 1
ATOM 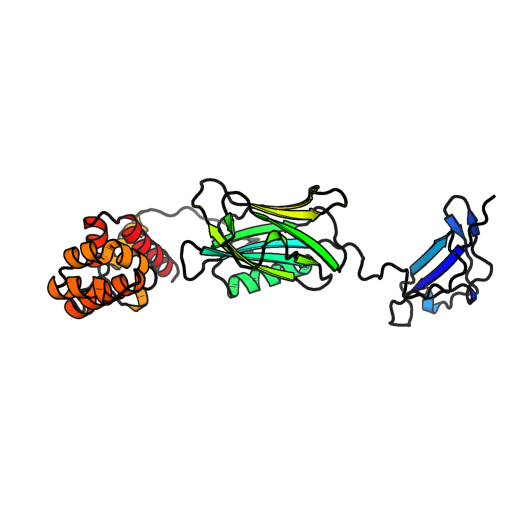801 C C . GLU A 1 96 ? -4.271 -1.397 14.514 1.00 66.94 96 GLU A C 1
ATOM 803 O O . GLU A 1 96 ? -3.407 -0.668 14.024 1.00 66.94 96 GLU A O 1
ATOM 808 N N . ILE A 1 97 ? -4.483 -2.646 14.086 1.00 79.44 97 ILE A N 1
ATOM 809 C CA . ILE A 1 97 ? -3.706 -3.277 13.019 1.00 79.44 97 ILE A CA 1
ATOM 810 C C . ILE A 1 97 ? -4.430 -3.054 11.698 1.00 79.44 97 ILE A C 1
ATOM 812 O O . ILE A 1 97 ? -5.578 -3.449 11.510 1.00 79.44 97 ILE A O 1
ATOM 816 N N . LYS A 1 98 ? -3.741 -2.445 10.746 1.00 86.50 98 LYS A N 1
ATOM 817 C CA . LYS A 1 98 ? -4.204 -2.278 9.373 1.00 86.50 98 LYS A CA 1
ATOM 818 C C . LYS A 1 98 ? -3.429 -3.214 8.460 1.00 86.50 98 LYS A C 1
ATOM 820 O O . LYS A 1 98 ? -2.297 -3.599 8.745 1.00 86.50 98 LYS A O 1
ATOM 825 N N . LYS A 1 99 ? -4.044 -3.570 7.337 1.00 90.25 99 LYS A N 1
ATOM 826 C CA . LYS A 1 99 ? -3.357 -4.268 6.251 1.00 90.25 99 LYS A CA 1
ATOM 827 C C . LYS A 1 99 ? -2.881 -3.226 5.248 1.00 90.25 99 LYS A C 1
ATOM 829 O O . LYS A 1 99 ? -3.707 -2.499 4.707 1.00 90.25 99 LYS A O 1
ATOM 834 N N . LEU A 1 100 ? -1.577 -3.151 5.010 1.00 92.50 100 LEU A N 1
ATOM 835 C CA . LEU A 1 100 ? -0.989 -2.329 3.960 1.00 92.50 100 LEU A CA 1
ATOM 836 C C . LEU A 1 100 ? -0.748 -3.201 2.727 1.00 92.50 100 LEU A C 1
ATOM 838 O O . LEU A 1 100 ? 0.044 -4.140 2.764 1.00 92.50 100 LEU A O 1
ATOM 842 N N . ILE A 1 101 ? -1.450 -2.888 1.644 1.00 93.12 101 ILE A N 1
ATOM 843 C CA . ILE A 1 101 ? -1.320 -3.552 0.350 1.00 93.12 101 ILE A CA 1
ATOM 844 C C . ILE A 1 101 ? -0.492 -2.649 -0.554 1.00 93.12 101 ILE A C 1
ATOM 846 O O . ILE A 1 101 ? -0.895 -1.518 -0.829 1.00 93.12 101 ILE A O 1
ATOM 850 N N . LEU A 1 102 ? 0.648 -3.144 -1.024 1.00 94.50 102 LEU A N 1
ATOM 851 C CA . LEU A 1 102 ? 1.547 -2.422 -1.920 1.00 94.50 102 LEU A CA 1
ATOM 852 C C . LEU A 1 102 ? 1.551 -3.099 -3.282 1.00 94.50 102 LEU A C 1
ATOM 854 O O . LEU A 1 102 ? 1.706 -4.316 -3.372 1.00 94.50 102 LEU A O 1
ATOM 858 N N . CYS A 1 103 ? 1.401 -2.306 -4.337 1.00 92.94 103 CYS A N 1
ATOM 859 C CA . CYS A 1 103 ? 1.304 -2.797 -5.703 1.00 92.94 103 CYS A CA 1
ATOM 860 C C . CYS A 1 103 ? 2.357 -2.155 -6.603 1.00 92.94 103 CYS A C 1
ATOM 862 O O . CYS A 1 103 ? 2.571 -0.945 -6.545 1.00 92.94 103 CYS A O 1
ATOM 864 N N . CYS A 1 104 ? 2.927 -2.958 -7.496 1.00 91.69 104 CYS A N 1
ATOM 865 C CA . CYS A 1 104 ? 3.793 -2.549 -8.599 1.00 91.69 104 CYS A CA 1
ATOM 866 C C . CYS A 1 104 ? 3.197 -3.102 -9.900 1.00 91.69 104 CYS A C 1
ATOM 868 O O . CYS A 1 104 ? 2.983 -4.308 -10.002 1.00 91.69 104 CYS A O 1
ATOM 870 N N . PHE A 1 105 ? 2.865 -2.250 -10.872 1.00 87.44 105 PHE A N 1
ATOM 871 C CA . PHE A 1 105 ? 2.096 -2.673 -12.052 1.00 87.44 105 PHE A CA 1
ATOM 872 C C . PHE A 1 105 ? 2.378 -1.810 -13.293 1.00 87.44 105 PHE A C 1
ATOM 874 O O . PHE A 1 105 ? 2.782 -0.651 -13.164 1.00 87.44 105 PHE A O 1
ATOM 881 N N . PRO A 1 106 ? 2.140 -2.330 -14.511 1.00 83.12 106 PRO A N 1
ATOM 882 C CA . PRO A 1 106 ? 2.167 -1.515 -15.724 1.00 83.12 106 PRO A CA 1
ATOM 883 C C . PRO A 1 106 ? 0.975 -0.547 -15.760 1.00 83.12 106 PRO A C 1
ATOM 885 O O . PRO A 1 106 ? -0.153 -0.935 -15.463 1.00 83.12 106 PRO A O 1
ATOM 888 N N . LEU A 1 107 ? 1.195 0.713 -16.163 1.00 79.50 107 LEU A N 1
ATOM 889 C CA . LEU A 1 107 ? 0.226 1.814 -15.980 1.00 79.50 107 LEU A CA 1
ATOM 890 C C . LEU A 1 107 ? -1.211 1.531 -16.446 1.00 79.50 107 LEU A C 1
ATOM 892 O O . LEU A 1 107 ? -2.160 1.998 -15.814 1.00 79.50 107 LEU A O 1
ATOM 896 N N . HIS A 1 108 ? -1.389 0.763 -17.523 1.00 77.00 108 HIS A N 1
ATOM 897 C CA . HIS A 1 108 ? -2.710 0.446 -18.066 1.00 77.00 108 HIS A CA 1
ATOM 898 C C . HIS A 1 108 ? -3.602 -0.346 -17.086 1.00 77.00 108 HIS A C 1
ATOM 900 O O . HIS A 1 108 ? -4.824 -0.275 -17.190 1.00 77.00 108 HIS A O 1
ATOM 906 N N . MET A 1 109 ? -3.019 -1.038 -16.098 1.00 79.69 109 MET A N 1
ATOM 907 C CA . MET A 1 109 ? -3.753 -1.814 -15.089 1.00 79.69 109 MET A CA 1
ATOM 908 C C . MET A 1 109 ? -4.273 -0.975 -13.913 1.00 79.69 109 MET A C 1
ATOM 910 O O . MET A 1 109 ? -5.032 -1.490 -13.091 1.00 79.69 109 MET A O 1
ATOM 914 N N . LYS A 1 110 ? -3.902 0.314 -13.806 1.00 82.81 110 LYS A N 1
ATOM 915 C CA . LYS A 1 110 ? -4.212 1.165 -12.637 1.00 82.81 110 LYS A CA 1
ATOM 916 C C . LYS A 1 110 ? -5.687 1.097 -12.231 1.00 82.81 110 LYS A C 1
ATOM 918 O O . LYS A 1 110 ? -6.011 0.866 -11.069 1.00 82.81 110 LYS A O 1
ATOM 923 N N . SER A 1 111 ? -6.583 1.311 -13.192 1.00 77.56 111 SER A N 1
ATOM 924 C CA . SER A 1 111 ? -8.027 1.411 -12.948 1.00 77.56 111 SER A CA 1
ATOM 925 C C . SER A 1 111 ? -8.654 0.084 -12.524 1.00 77.56 111 SER A C 1
ATOM 927 O O . SER A 1 111 ? -9.570 0.071 -11.701 1.00 77.56 111 SER A O 1
ATOM 929 N N . GLU A 1 112 ? -8.179 -1.025 -13.090 1.00 80.50 112 GLU A N 1
ATOM 930 C CA . GLU A 1 112 ? -8.645 -2.369 -12.752 1.00 80.50 112 GLU A CA 1
ATOM 931 C C . GLU A 1 112 ? -8.188 -2.761 -11.347 1.00 80.50 112 GLU A C 1
ATOM 933 O O . GLU A 1 112 ? -9.012 -3.157 -10.525 1.00 80.50 112 GLU A O 1
ATOM 938 N N . LEU A 1 113 ? -6.910 -2.536 -11.032 1.00 82.31 113 LEU A N 1
ATOM 939 C CA . LEU A 1 113 ? -6.330 -2.895 -9.742 1.00 82.31 113 LEU A CA 1
ATOM 940 C C . LEU A 1 113 ? -6.952 -2.106 -8.582 1.00 82.31 113 LEU A C 1
ATOM 942 O O . LEU A 1 113 ? -7.287 -2.683 -7.549 1.00 82.31 113 LEU A O 1
ATOM 946 N N . LYS A 1 114 ? -7.200 -0.799 -8.771 1.00 86.00 114 LYS A N 1
ATOM 947 C CA . LYS A 1 114 ? -7.939 0.015 -7.787 1.00 86.00 114 LYS A CA 1
ATOM 948 C C . LYS A 1 114 ? -9.322 -0.572 -7.506 1.00 86.00 114 LYS A C 1
ATOM 950 O O . LYS A 1 114 ? -9.715 -0.691 -6.349 1.00 86.00 114 LYS A O 1
ATOM 955 N N . ARG A 1 115 ? -10.054 -0.949 -8.558 1.00 79.94 115 ARG A N 1
ATOM 956 C CA . ARG A 1 115 ? -11.409 -1.499 -8.440 1.00 79.94 115 ARG A CA 1
ATOM 957 C C . ARG A 1 115 ? -11.411 -2.851 -7.732 1.00 79.94 115 ARG A C 1
ATOM 959 O O . ARG A 1 115 ? -12.236 -3.053 -6.846 1.00 79.94 115 ARG A O 1
ATOM 966 N N . ASP A 1 116 ? -10.494 -3.740 -8.104 1.00 79.75 116 ASP A N 1
ATOM 967 C CA . ASP A 1 116 ? -10.373 -5.071 -7.508 1.00 79.75 116 ASP A CA 1
ATOM 968 C C . ASP A 1 116 ? -10.095 -4.976 -6.001 1.00 79.75 116 ASP A C 1
ATOM 970 O O . ASP A 1 116 ? -10.852 -5.519 -5.193 1.00 79.75 116 ASP A O 1
ATOM 974 N N . ILE A 1 117 ? -9.099 -4.179 -5.607 1.00 83.50 117 ILE A N 1
ATOM 975 C CA . ILE A 1 117 ? -8.731 -3.995 -4.198 1.00 83.50 117 ILE A CA 1
ATOM 976 C C . ILE A 1 117 ? -9.864 -3.329 -3.412 1.00 83.50 117 ILE A C 1
ATOM 978 O O . ILE A 1 117 ? -10.247 -3.836 -2.361 1.00 83.50 117 ILE A O 1
ATOM 982 N N . SER A 1 118 ? -10.457 -2.245 -3.925 1.00 83.19 118 SER A N 1
ATOM 983 C CA . SER A 1 118 ? -11.581 -1.578 -3.248 1.00 83.19 118 SER A CA 1
ATOM 984 C C . SER A 1 118 ? -12.837 -2.450 -3.138 1.00 83.19 118 SER A C 1
ATOM 986 O O . SER A 1 118 ? -13.664 -2.207 -2.266 1.00 83.19 118 SER A O 1
ATOM 988 N N . SER A 1 119 ? -13.005 -3.460 -4.001 1.00 79.31 119 SER A N 1
ATOM 989 C CA . SER A 1 119 ? -14.123 -4.409 -3.903 1.00 79.31 119 SER A CA 1
ATOM 990 C C . SER A 1 119 ? -13.903 -5.493 -2.843 1.00 79.31 119 SER A C 1
ATOM 992 O O . SER A 1 119 ? -14.862 -5.982 -2.250 1.00 79.31 119 SER A O 1
ATOM 994 N N . LYS A 1 120 ? -12.640 -5.863 -2.602 1.00 83.81 120 LYS A N 1
ATOM 995 C CA . LYS A 1 120 ? -12.240 -6.929 -1.672 1.00 83.81 120 LYS A CA 1
ATOM 996 C C . LYS A 1 120 ? -11.969 -6.416 -0.264 1.00 83.81 120 LYS A C 1
ATOM 998 O O . LYS A 1 120 ? -12.138 -7.160 0.702 1.00 83.81 120 LYS A O 1
ATOM 1003 N N . TYR A 1 121 ? -11.528 -5.169 -0.150 1.00 83.19 121 TYR A N 1
ATOM 1004 C CA . TYR A 1 121 ? -11.014 -4.602 1.084 1.00 83.19 121 TYR A CA 1
ATOM 1005 C C . TYR A 1 121 ? -11.694 -3.283 1.429 1.00 83.19 121 TYR A C 1
ATOM 1007 O O . TYR A 1 121 ? -11.941 -2.435 0.575 1.00 83.19 121 TYR A O 1
ATOM 1015 N N . GLU A 1 122 ? -11.920 -3.073 2.722 1.00 85.19 122 GLU A N 1
ATOM 1016 C CA . GLU A 1 122 ? -12.358 -1.786 3.245 1.00 85.19 122 GLU A CA 1
ATOM 1017 C C . GLU A 1 122 ? -11.157 -0.830 3.317 1.00 85.19 122 GLU A C 1
ATOM 1019 O O . GLU A 1 122 ? -10.366 -0.853 4.263 1.00 85.19 122 GLU A O 1
ATOM 1024 N N . VAL A 1 123 ? -10.973 -0.028 2.268 1.00 86.38 123 VAL A N 1
ATOM 1025 C CA . VAL A 1 123 ? -9.843 0.902 2.134 1.00 86.38 123 VAL A CA 1
ATOM 1026 C C . VAL A 1 123 ? -10.056 2.143 3.006 1.00 86.38 123 VAL A C 1
ATOM 1028 O O . VAL A 1 123 ? -10.924 2.969 2.733 1.00 86.38 123 VAL A O 1
ATOM 1031 N N . PHE A 1 124 ? -9.205 2.315 4.015 1.00 85.94 124 PHE A N 1
ATOM 1032 C CA . PHE A 1 124 ? -9.190 3.471 4.914 1.00 85.94 124 PHE A CA 1
ATOM 1033 C C . PHE A 1 124 ? -8.398 4.655 4.335 1.00 85.94 124 PHE A C 1
ATOM 1035 O O . PHE A 1 124 ? -8.871 5.794 4.349 1.00 85.94 124 PHE A O 1
ATOM 1042 N N . ARG A 1 125 ? -7.201 4.395 3.796 1.00 89.12 125 ARG A N 1
ATOM 1043 C CA . ARG A 1 125 ? -6.359 5.385 3.104 1.00 89.12 125 ARG A CA 1
ATOM 1044 C C . ARG A 1 125 ? -5.775 4.778 1.837 1.00 89.12 125 ARG A C 1
ATOM 1046 O O . ARG A 1 125 ? -5.543 3.571 1.788 1.00 89.12 125 ARG A O 1
ATOM 1053 N N . GLN A 1 126 ? -5.489 5.609 0.845 1.00 93.69 126 GLN A N 1
ATOM 1054 C CA . GLN A 1 126 ? -4.796 5.180 -0.365 1.00 93.69 126 GLN A CA 1
ATOM 1055 C C . GLN A 1 126 ? -3.783 6.224 -0.830 1.00 93.69 126 GLN A C 1
ATOM 1057 O O . GLN A 1 126 ? -3.987 7.424 -0.658 1.00 93.69 126 GLN A O 1
ATOM 1062 N N . GLY A 1 127 ? -2.710 5.747 -1.447 1.00 93.38 127 GLY A N 1
ATOM 1063 C CA . GLY A 1 127 ? -1.716 6.549 -2.142 1.00 93.38 127 GLY A CA 1
ATOM 1064 C C . GLY A 1 127 ? -1.506 6.006 -3.549 1.00 93.38 127 GLY A C 1
ATOM 1065 O O . GLY A 1 127 ? -1.563 4.795 -3.779 1.00 93.38 127 GLY A O 1
ATOM 1066 N N . GLU A 1 128 ? -1.275 6.904 -4.500 1.00 93.81 128 GLU A N 1
ATOM 1067 C CA . GLU A 1 128 ? -1.027 6.558 -5.897 1.00 93.81 128 GLU A CA 1
ATOM 1068 C C . GLU A 1 128 ? 0.085 7.414 -6.486 1.00 93.81 128 GLU A C 1
ATOM 1070 O O . GLU A 1 128 ? 0.226 8.588 -6.149 1.00 93.81 128 GLU A O 1
ATOM 1075 N N . GLY A 1 129 ? 0.881 6.822 -7.368 1.00 89.38 129 GLY A N 1
ATOM 1076 C CA . GLY A 1 129 ? 1.982 7.531 -7.998 1.00 89.38 129 GLY A CA 1
ATOM 1077 C C . GLY A 1 129 ? 2.633 6.702 -9.085 1.00 89.38 129 GLY A C 1
ATOM 1078 O O . GLY A 1 129 ? 2.549 5.476 -9.102 1.00 89.38 129 GLY A O 1
ATOM 1079 N N . ASN A 1 130 ? 3.282 7.393 -10.010 1.00 88.94 130 ASN A N 1
ATOM 1080 C CA . ASN A 1 130 ? 4.072 6.756 -11.049 1.00 88.94 130 ASN A CA 1
ATOM 1081 C C . ASN A 1 130 ? 5.536 6.745 -10.615 1.00 88.94 130 ASN A C 1
ATOM 1083 O O . ASN A 1 130 ? 5.978 7.602 -9.840 1.00 88.94 130 ASN A O 1
ATOM 1087 N N . SER A 1 131 ? 6.292 5.777 -11.117 1.00 90.50 131 SER A N 1
ATOM 1088 C CA . SER A 1 131 ? 7.735 5.793 -10.957 1.00 90.50 131 SER A CA 1
ATOM 1089 C C . SER A 1 131 ? 8.343 6.957 -11.739 1.00 90.50 131 SER A C 1
ATOM 1091 O O . SER A 1 131 ? 7.992 7.188 -12.895 1.00 90.50 131 SER A O 1
ATOM 1093 N N . CYS A 1 132 ? 9.295 7.668 -11.137 1.00 84.62 132 CYS A N 1
ATOM 1094 C CA . CYS A 1 132 ? 10.090 8.691 -11.816 1.00 84.62 132 CYS A CA 1
ATOM 1095 C C . CYS A 1 132 ? 11.118 8.093 -12.794 1.00 84.62 132 CYS A C 1
ATOM 1097 O O . CYS A 1 132 ? 11.760 8.833 -13.542 1.00 84.62 132 CYS A O 1
ATOM 1099 N N . LYS A 1 133 ? 11.288 6.763 -12.790 1.00 81.88 133 LYS A N 1
ATOM 1100 C CA . LYS A 1 133 ? 12.182 6.020 -13.680 1.00 81.88 133 LYS A CA 1
ATOM 1101 C C . LYS A 1 133 ? 11.480 4.780 -14.227 1.00 81.88 133 LYS A C 1
ATOM 1103 O O . LYS A 1 133 ? 10.702 4.153 -13.517 1.00 81.88 133 LYS A O 1
ATOM 1108 N N . PRO A 1 134 ? 11.766 4.376 -15.467 1.00 78.62 134 PRO A N 1
ATOM 1109 C CA . PRO A 1 134 ? 11.187 3.155 -15.993 1.00 78.62 134 PRO A CA 1
ATOM 1110 C C . PRO A 1 134 ? 11.828 1.910 -15.357 1.00 78.62 134 PRO A C 1
ATOM 1112 O O . PRO A 1 134 ? 12.994 1.944 -14.948 1.00 78.62 134 PRO A O 1
ATOM 1115 N N . LEU A 1 135 ? 11.077 0.806 -15.301 1.00 81.38 135 LEU A N 1
ATOM 1116 C CA . LEU A 1 135 ? 11.548 -0.490 -14.795 1.00 81.38 135 LEU A CA 1
ATOM 1117 C C . LEU A 1 135 ? 11.490 -1.572 -15.868 1.00 81.38 135 LEU A C 1
ATOM 1119 O O . LEU A 1 135 ? 10.614 -1.568 -16.732 1.00 81.38 135 LEU A O 1
ATOM 1123 N N . SER A 1 136 ? 12.408 -2.522 -15.775 1.00 79.69 136 SER A N 1
ATOM 1124 C CA . SER A 1 136 ? 12.480 -3.709 -16.624 1.00 79.69 136 SER A CA 1
ATOM 1125 C C . SER A 1 136 ? 11.881 -4.917 -15.906 1.00 79.69 136 SER A C 1
ATOM 1127 O O . SER A 1 136 ? 11.934 -4.991 -14.676 1.00 79.69 136 SER A O 1
ATOM 1129 N N . ALA A 1 137 ? 11.306 -5.874 -16.641 1.00 79.69 137 ALA A N 1
ATOM 1130 C CA . ALA A 1 137 ? 10.771 -7.074 -16.003 1.00 79.69 137 ALA A CA 1
ATOM 1131 C C . ALA A 1 137 ? 11.875 -7.793 -15.207 1.00 79.69 137 ALA A C 1
ATOM 1133 O O . ALA A 1 137 ? 13.009 -7.927 -15.662 1.00 79.69 137 ALA A O 1
ATOM 1134 N N . GLY A 1 138 ? 11.543 -8.228 -13.995 1.00 76.62 138 GLY A N 1
ATOM 1135 C CA . GLY A 1 138 ? 12.483 -8.811 -13.045 1.00 76.62 138 GLY A CA 1
ATOM 1136 C C . GLY A 1 138 ? 13.132 -7.810 -12.088 1.00 76.62 138 GLY A C 1
ATOM 1137 O O . GLY A 1 138 ? 13.667 -8.269 -11.075 1.00 76.62 138 GLY A O 1
ATOM 1138 N N . ASP A 1 139 ? 13.038 -6.498 -12.342 1.00 82.81 139 ASP A N 1
ATOM 1139 C CA . ASP A 1 139 ? 13.541 -5.467 -11.429 1.00 82.81 139 ASP A CA 1
ATOM 1140 C C . ASP A 1 139 ? 12.918 -5.613 -10.037 1.00 82.81 139 ASP A C 1
ATOM 1142 O O . ASP A 1 139 ? 11.708 -5.814 -9.886 1.00 82.81 139 ASP A O 1
ATOM 1146 N N . LEU A 1 140 ? 13.767 -5.483 -9.017 1.00 87.19 140 LEU A N 1
ATOM 1147 C CA . LEU A 1 140 ? 13.363 -5.485 -7.617 1.00 87.19 140 LEU A CA 1
ATOM 1148 C C . LEU A 1 140 ? 13.128 -4.053 -7.142 1.00 87.19 140 LEU A C 1
ATOM 1150 O O . LEU A 1 140 ? 13.962 -3.166 -7.344 1.00 87.19 140 LEU A O 1
ATOM 1154 N N . VAL A 1 141 ? 11.989 -3.853 -6.493 1.00 91.12 141 VAL A N 1
ATOM 1155 C CA . VAL A 1 141 ? 11.569 -2.599 -5.883 1.00 91.12 141 VAL A CA 1
ATOM 1156 C C . VAL A 1 141 ? 11.388 -2.828 -4.393 1.00 91.12 141 VAL A C 1
ATOM 1158 O O . VAL A 1 141 ? 10.651 -3.712 -3.966 1.00 91.12 141 VAL A O 1
ATOM 1161 N N . TYR A 1 142 ? 12.053 -2.003 -3.604 1.00 91.00 142 TYR A N 1
ATOM 1162 C CA . TYR A 1 142 ? 11.959 -1.997 -2.153 1.00 91.00 142 TYR A CA 1
ATOM 1163 C C . TYR A 1 142 ? 11.042 -0.867 -1.710 1.00 91.00 142 TYR A C 1
ATOM 1165 O O . TYR A 1 142 ? 10.759 0.056 -2.481 1.00 91.00 142 TYR A O 1
ATOM 1173 N N . PHE A 1 143 ? 10.588 -0.929 -0.466 1.00 91.69 143 PHE A N 1
ATOM 1174 C CA . PHE A 1 143 ? 9.754 0.110 0.109 1.00 91.69 143 PHE A CA 1
ATOM 1175 C C . PHE A 1 143 ? 10.163 0.413 1.547 1.00 91.69 143 PHE A C 1
ATOM 1177 O O . PHE A 1 143 ? 10.793 -0.398 2.213 1.00 91.69 143 PHE A O 1
ATOM 1184 N N . SER A 1 144 ? 9.805 1.600 2.016 1.00 90.12 144 SER A N 1
ATOM 1185 C CA . SER A 1 144 ? 9.869 1.974 3.427 1.00 90.12 144 SER A CA 1
ATOM 1186 C C . SER A 1 144 ? 8.630 2.776 3.789 1.00 90.12 144 SER A C 1
ATOM 1188 O O . SER A 1 144 ? 8.166 3.594 2.989 1.00 90.12 144 SER A O 1
ATOM 1190 N N . VAL A 1 145 ? 8.116 2.559 4.994 1.00 89.62 145 VAL A N 1
ATOM 1191 C CA . VAL A 1 145 ? 6.973 3.292 5.547 1.00 89.62 145 VAL A CA 1
ATOM 1192 C C . VAL A 1 145 ? 7.461 4.418 6.464 1.00 89.62 145 VAL A C 1
ATOM 1194 O O . VAL A 1 145 ? 8.510 4.278 7.089 1.00 89.62 145 VAL A O 1
ATOM 1197 N N . SER A 1 146 ? 6.752 5.551 6.504 1.00 87.12 146 SER A N 1
ATOM 1198 C CA . SER A 1 146 ? 7.083 6.663 7.410 1.00 87.12 146 SER A CA 1
ATOM 1199 C C . SER A 1 146 ? 6.571 6.434 8.839 1.00 87.12 146 SER A C 1
ATOM 1201 O O . SER A 1 146 ? 5.760 5.541 9.071 1.00 87.12 146 SER A O 1
ATOM 1203 N N . ASP A 1 147 ? 6.999 7.281 9.785 1.00 76.00 147 ASP A N 1
ATOM 1204 C CA . ASP A 1 147 ? 6.765 7.161 11.239 1.00 76.00 147 ASP A CA 1
ATOM 1205 C C . ASP A 1 147 ? 5.296 6.958 11.668 1.00 76.00 147 ASP A C 1
ATOM 1207 O O . ASP A 1 147 ? 5.029 6.462 12.760 1.00 76.00 147 ASP A O 1
ATOM 1211 N N . GLY A 1 148 ? 4.319 7.303 10.820 1.00 78.69 148 GLY A N 1
ATOM 1212 C CA . GLY A 1 148 ? 2.897 7.049 11.085 1.00 78.69 148 GLY A CA 1
ATOM 1213 C C . GLY A 1 148 ? 2.474 5.578 10.961 1.00 78.69 148 GLY A C 1
ATOM 1214 O O . GLY A 1 148 ? 1.355 5.231 11.348 1.00 78.69 148 GLY A O 1
ATOM 1215 N N . LEU A 1 149 ? 3.340 4.716 10.423 1.00 86.00 149 LEU A N 1
ATOM 1216 C CA . LEU A 1 149 ? 3.105 3.289 10.241 1.00 86.00 149 LEU A CA 1
ATOM 1217 C C . LEU A 1 149 ? 4.253 2.479 10.840 1.00 86.00 149 LEU A C 1
ATOM 1219 O O . LEU A 1 149 ? 5.417 2.700 10.524 1.00 86.00 149 LEU A O 1
ATOM 1223 N N . THR A 1 150 ? 3.919 1.480 11.648 1.00 85.38 150 THR A N 1
ATOM 1224 C CA . THR A 1 150 ? 4.908 0.552 12.210 1.00 85.38 150 THR A CA 1
ATOM 1225 C C . THR A 1 150 ? 4.561 -0.862 11.764 1.00 85.38 150 THR A C 1
ATOM 1227 O O . THR A 1 150 ? 3.474 -1.324 12.110 1.00 85.38 150 THR A O 1
ATOM 1230 N N . PRO A 1 151 ? 5.412 -1.560 10.991 1.00 83.88 151 PRO A N 1
ATOM 1231 C CA . PRO A 1 151 ? 5.191 -2.967 10.677 1.00 83.88 151 PRO A CA 1
ATOM 1232 C C . PRO A 1 151 ? 4.975 -3.781 11.955 1.00 83.88 151 PRO A C 1
ATOM 1234 O O . PRO A 1 151 ? 5.655 -3.566 12.955 1.00 83.88 151 PRO A O 1
ATOM 1237 N N . VAL A 1 152 ? 3.992 -4.678 11.941 1.00 80.69 152 VAL A N 1
ATOM 1238 C CA . VAL A 1 152 ? 3.825 -5.661 13.017 1.00 80.69 152 VAL A CA 1
ATOM 1239 C C . VAL A 1 152 ? 4.975 -6.654 12.883 1.00 80.69 152 VAL A C 1
ATOM 1241 O O . VAL A 1 152 ? 5.190 -7.128 11.770 1.00 80.69 152 VAL A O 1
ATOM 1244 N N . ASP A 1 153 ? 5.688 -6.961 13.973 1.00 59.91 153 ASP A N 1
ATOM 1245 C CA . ASP A 1 153 ? 6.758 -7.969 13.988 1.00 59.91 153 ASP A CA 1
ATOM 1246 C C . ASP A 1 153 ? 6.236 -9.286 13.400 1.00 59.91 153 ASP A C 1
ATOM 1248 O O . ASP A 1 153 ? 5.535 -10.068 14.046 1.00 59.91 153 ASP A O 1
ATOM 1252 N N . THR A 1 154 ? 6.543 -9.508 12.131 1.00 51.88 154 THR A N 1
ATOM 1253 C CA . THR A 1 154 ? 6.382 -10.784 11.462 1.00 51.88 154 THR A CA 1
ATOM 1254 C C . THR A 1 154 ? 7.745 -11.452 11.462 1.00 51.88 154 THR A C 1
ATOM 1256 O O . THR A 1 154 ? 8.744 -10.809 11.162 1.00 51.88 154 THR A O 1
ATOM 1259 N N . ASP A 1 155 ? 7.800 -12.765 11.693 1.00 48.12 155 ASP A N 1
ATOM 1260 C CA . ASP A 1 155 ? 9.012 -13.583 11.478 1.00 48.12 155 ASP A CA 1
ATOM 1261 C C . ASP A 1 155 ? 9.572 -13.471 10.035 1.00 48.12 155 ASP A C 1
ATOM 1263 O O . ASP A 1 155 ? 10.618 -14.026 9.698 1.00 48.12 155 ASP A O 1
ATOM 1267 N N . GLN A 1 156 ? 8.852 -12.763 9.160 1.00 46.53 156 GLN A N 1
ATOM 1268 C CA . GLN A 1 156 ? 9.295 -12.243 7.880 1.00 46.53 156 GLN A CA 1
ATOM 1269 C C . GLN A 1 156 ? 9.699 -10.778 8.040 1.00 46.53 156 GLN A C 1
ATOM 1271 O O . GLN A 1 156 ? 8.848 -9.913 8.234 1.00 46.53 156 GLN A O 1
ATOM 1276 N N . ASP A 1 157 ? 10.994 -10.516 7.915 1.00 50.56 157 ASP A N 1
ATOM 1277 C CA . ASP A 1 157 ? 11.547 -9.171 7.818 1.00 50.56 157 ASP A CA 1
ATOM 1278 C C . ASP A 1 157 ? 10.951 -8.448 6.582 1.00 50.56 157 ASP A C 1
ATOM 1280 O O . ASP A 1 157 ? 11.221 -8.865 5.444 1.00 50.56 157 ASP A O 1
ATOM 1284 N N . PRO A 1 158 ? 10.108 -7.408 6.757 1.00 50.53 158 PRO A N 1
ATOM 1285 C CA . PRO A 1 158 ? 9.516 -6.669 5.644 1.00 50.53 158 PRO A CA 1
ATOM 1286 C C . PRO A 1 158 ? 10.574 -5.949 4.794 1.00 50.53 158 PRO A C 1
ATOM 1288 O O . PRO A 1 158 ? 10.307 -5.687 3.620 1.00 50.53 158 PRO A O 1
ATOM 1291 N N . ASP A 1 159 ? 11.787 -5.719 5.318 1.00 52.75 159 ASP A N 1
ATOM 1292 C CA . ASP A 1 159 ? 12.907 -5.177 4.540 1.00 52.75 159 ASP A CA 1
ATOM 1293 C C . ASP A 1 159 ? 13.475 -6.198 3.528 1.00 52.75 159 ASP A C 1
ATOM 1295 O O . ASP A 1 159 ? 14.193 -5.815 2.598 1.00 52.75 159 ASP A O 1
ATOM 1299 N N . ASN A 1 160 ? 13.118 -7.487 3.636 1.00 58.88 160 ASN A N 1
ATOM 1300 C CA . ASN A 1 160 ? 13.712 -8.573 2.847 1.00 58.88 160 ASN A CA 1
ATOM 1301 C C . ASN A 1 160 ? 12.830 -9.140 1.720 1.00 58.88 160 ASN A C 1
ATOM 1303 O O . ASN A 1 160 ? 13.317 -9.954 0.931 1.00 58.88 160 ASN A O 1
ATOM 1307 N N . THR A 1 161 ? 11.565 -8.718 1.592 1.00 72.06 161 THR A N 1
ATOM 1308 C CA . THR A 1 161 ? 10.686 -9.177 0.496 1.00 72.06 161 THR A CA 1
ATOM 1309 C C . THR A 1 161 ? 10.366 -8.034 -0.474 1.00 72.06 161 THR A C 1
ATOM 1311 O O . THR A 1 161 ? 9.363 -7.338 -0.303 1.00 72.06 161 THR A O 1
ATOM 1314 N N . PRO A 1 162 ? 11.200 -7.810 -1.508 1.00 82.88 162 PRO A N 1
ATOM 1315 C CA . PRO A 1 162 ? 10.957 -6.759 -2.491 1.00 82.88 162 PRO A CA 1
ATOM 1316 C C . PRO A 1 162 ? 9.752 -7.078 -3.385 1.00 82.88 162 PRO A C 1
ATOM 1318 O O . PRO A 1 162 ? 9.465 -8.238 -3.691 1.00 82.88 162 PRO A O 1
ATOM 1321 N N . LEU A 1 163 ? 9.103 -6.033 -3.898 1.00 86.94 163 LEU A N 1
ATOM 1322 C CA . LEU A 1 163 ? 8.166 -6.153 -5.009 1.00 86.94 163 LEU A CA 1
ATOM 1323 C C . LEU A 1 163 ? 8.959 -6.419 -6.291 1.00 86.94 163 LEU A C 1
ATOM 1325 O O . LEU A 1 163 ? 9.896 -5.689 -6.614 1.00 86.94 163 LEU A O 1
ATOM 1329 N N . ARG A 1 164 ? 8.571 -7.437 -7.059 1.00 85.19 164 ARG A N 1
ATOM 1330 C CA . ARG A 1 164 ? 9.162 -7.705 -8.375 1.00 85.19 164 ARG A CA 1
ATOM 1331 C C . ARG A 1 164 ? 8.290 -7.102 -9.465 1.00 85.19 164 ARG A C 1
ATOM 1333 O O . ARG A 1 164 ? 7.114 -7.428 -9.545 1.00 85.19 164 ARG A O 1
ATOM 1340 N N . PHE A 1 165 ? 8.854 -6.287 -10.351 1.00 84.62 165 PHE A N 1
ATOM 1341 C CA . PHE A 1 165 ? 8.111 -5.854 -11.533 1.00 84.62 165 PHE A CA 1
ATOM 1342 C C . PHE A 1 165 ? 8.019 -7.000 -12.550 1.00 84.62 165 PHE A C 1
ATOM 1344 O O . PHE A 1 165 ? 9.042 -7.519 -12.993 1.00 84.62 165 PHE A O 1
ATOM 1351 N N . LEU A 1 166 ? 6.803 -7.408 -12.920 1.00 78.75 166 LEU A N 1
ATOM 1352 C CA . LEU A 1 166 ? 6.568 -8.551 -13.816 1.00 78.75 166 LEU A CA 1
ATOM 1353 C C . LEU A 1 166 ? 6.439 -8.157 -15.299 1.00 78.75 166 LEU A C 1
ATOM 1355 O O . LEU A 1 166 ? 6.262 -9.019 -16.155 1.00 78.75 166 LEU A O 1
ATOM 1359 N N . GLY A 1 167 ? 6.541 -6.867 -15.631 1.00 75.62 167 GLY A N 1
ATOM 1360 C CA . GLY A 1 167 ? 6.440 -6.376 -17.007 1.00 75.62 167 GLY A CA 1
ATOM 1361 C C . GLY A 1 167 ? 4.998 -6.155 -17.465 1.00 75.62 167 GLY A C 1
ATOM 1362 O O . GLY A 1 167 ? 4.612 -5.011 -17.697 1.00 75.62 167 GLY A O 1
ATOM 1363 N N . GLU A 1 168 ? 4.227 -7.236 -17.602 1.00 75.06 168 GLU A N 1
ATOM 1364 C CA . GLU A 1 168 ? 2.831 -7.204 -18.091 1.00 75.06 168 GLU A CA 1
ATOM 1365 C C . GLU A 1 168 ? 1.793 -7.478 -16.997 1.00 75.06 168 GLU A C 1
ATOM 1367 O O . GLU A 1 168 ? 0.612 -7.204 -17.182 1.00 75.06 168 GLU A O 1
ATOM 1372 N N . GLU A 1 169 ? 2.226 -7.996 -15.850 1.00 75.50 169 GLU A N 1
ATOM 1373 C CA . GLU A 1 169 ? 1.361 -8.325 -14.719 1.00 75.50 169 GLU A CA 1
ATOM 1374 C C . GLU A 1 169 ? 1.621 -7.381 -13.541 1.00 75.50 169 GLU A C 1
ATOM 1376 O O . GLU A 1 169 ? 2.680 -6.749 -13.435 1.00 75.50 169 GLU A O 1
ATOM 1381 N N . ASN A 1 170 ? 0.649 -7.293 -12.632 1.00 84.38 170 ASN A N 1
ATOM 1382 C CA . ASN A 1 170 ? 0.854 -6.623 -11.356 1.00 84.38 170 ASN A CA 1
ATOM 1383 C C . ASN A 1 170 ? 1.548 -7.565 -10.366 1.00 84.38 170 ASN A C 1
ATOM 1385 O O . ASN A 1 170 ? 1.368 -8.780 -10.406 1.00 84.38 170 ASN A O 1
ATOM 1389 N N . PHE A 1 171 ? 2.305 -6.982 -9.449 1.00 83.94 171 PHE A N 1
ATOM 1390 C CA . PHE A 1 171 ? 2.832 -7.663 -8.281 1.00 83.94 171 PHE A CA 1
ATOM 1391 C C . PHE A 1 171 ? 2.314 -6.964 -7.032 1.00 83.94 171 PHE A C 1
ATOM 1393 O O . PHE A 1 171 ? 2.418 -5.739 -6.917 1.00 83.94 171 PHE A O 1
ATOM 1400 N N . GLN A 1 172 ? 1.788 -7.749 -6.097 1.00 88.44 172 GLN A N 1
ATOM 1401 C CA . GLN A 1 172 ? 1.209 -7.268 -4.851 1.00 88.44 172 GLN A CA 1
ATOM 1402 C C . GLN A 1 172 ? 1.882 -7.946 -3.661 1.00 88.44 172 GLN A C 1
ATOM 1404 O O . GLN A 1 172 ? 2.092 -9.158 -3.665 1.00 88.44 172 GLN A O 1
ATOM 1409 N N . ILE A 1 173 ? 2.166 -7.163 -2.624 1.00 86.38 173 ILE A N 1
ATOM 1410 C CA . ILE A 1 173 ? 2.517 -7.668 -1.297 1.00 86.38 173 ILE A CA 1
ATOM 1411 C C . ILE A 1 173 ? 1.559 -7.083 -0.261 1.00 86.38 173 ILE A C 1
ATOM 1413 O O . ILE A 1 173 ? 1.071 -5.960 -0.404 1.00 86.38 173 ILE A O 1
ATOM 1417 N N . GLU A 1 174 ? 1.279 -7.864 0.775 1.00 89.06 174 GLU A N 1
ATOM 1418 C CA . GLU A 1 174 ? 0.439 -7.467 1.897 1.00 89.06 174 GLU A CA 1
ATOM 1419 C C . GLU A 1 174 ? 1.254 -7.578 3.180 1.00 89.06 174 GLU A C 1
ATOM 1421 O O . GLU A 1 174 ? 1.806 -8.638 3.467 1.00 89.06 174 GLU A O 1
ATOM 1426 N N . ILE A 1 175 ? 1.304 -6.500 3.957 1.00 86.56 175 ILE A N 1
ATOM 1427 C CA . ILE A 1 175 ? 1.929 -6.498 5.282 1.00 86.56 175 ILE A CA 1
ATOM 1428 C C . ILE A 1 175 ? 0.955 -5.962 6.327 1.00 86.56 175 ILE A C 1
ATOM 1430 O O . ILE A 1 175 ? 0.010 -5.232 6.013 1.00 86.56 175 ILE A O 1
ATOM 1434 N N . LEU A 1 176 ? 1.174 -6.332 7.584 1.00 87.00 176 LEU A N 1
ATOM 1435 C CA . LEU A 1 176 ? 0.417 -5.800 8.710 1.00 87.00 176 LEU A CA 1
ATOM 1436 C C . LEU A 1 176 ? 1.177 -4.623 9.315 1.00 87.00 176 LEU A C 1
ATOM 1438 O O . LEU A 1 176 ? 2.386 -4.700 9.517 1.00 87.00 176 LEU A O 1
ATOM 1442 N N . VAL A 1 177 ? 0.464 -3.539 9.606 1.00 86.06 177 VAL A N 1
ATOM 1443 C CA . VAL A 1 177 ? 1.038 -2.325 10.195 1.00 86.06 177 VAL A CA 1
ATOM 1444 C C . VAL A 1 177 ? 0.148 -1.797 11.313 1.00 86.06 177 VAL A C 1
ATOM 1446 O O . VAL A 1 177 ? -1.076 -1.778 11.188 1.00 86.06 177 VAL A O 1
ATOM 1449 N N . TYR A 1 178 ? 0.750 -1.311 12.390 1.00 82.12 178 TYR A N 1
ATOM 1450 C CA . TYR A 1 178 ? 0.100 -0.411 13.329 1.00 82.12 178 TYR A CA 1
ATOM 1451 C C . TYR A 1 178 ? -0.009 0.972 12.694 1.00 82.12 178 TYR A C 1
ATOM 1453 O O . TYR A 1 178 ? 0.980 1.516 12.202 1.00 82.12 178 TYR A O 1
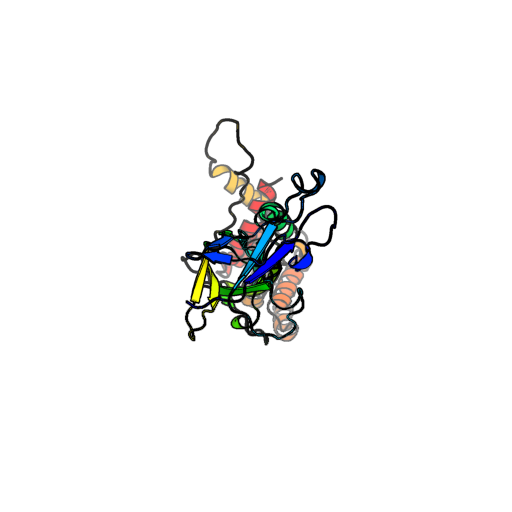ATOM 1461 N N . CYS A 1 179 ? -1.212 1.543 12.703 1.00 76.38 179 CYS A N 1
ATOM 1462 C CA . CYS A 1 179 ? -1.437 2.912 12.247 1.00 76.38 179 CYS A CA 1
ATOM 1463 C C . CYS A 1 179 ? -1.512 3.829 13.465 1.00 76.38 179 CYS A C 1
ATOM 1465 O O . CYS A 1 179 ? -2.507 3.817 14.191 1.00 76.38 179 CYS A O 1
ATOM 1467 N N . GLN A 1 180 ? -0.476 4.635 13.682 1.00 68.44 180 GLN A N 1
ATOM 1468 C CA . GLN A 1 180 ? -0.492 5.615 14.760 1.00 68.44 180 GLN A CA 1
ATOM 1469 C C . GLN A 1 180 ? -1.421 6.773 14.388 1.00 68.44 180 GLN A C 1
ATOM 1471 O O . GLN A 1 180 ? -1.493 7.199 13.234 1.00 68.44 180 GLN A O 1
ATOM 1476 N N . MET A 1 181 ? -2.158 7.288 15.370 1.00 61.06 181 MET A N 1
ATOM 1477 C CA . MET A 1 181 ? -3.067 8.412 15.166 1.00 61.06 181 MET A CA 1
ATOM 1478 C C . MET A 1 181 ? -2.269 9.719 15.261 1.00 61.06 181 MET A C 1
ATOM 1480 O O . MET A 1 181 ? -2.299 10.409 16.276 1.00 61.06 181 MET A O 1
ATOM 1484 N N . THR A 1 182 ? -1.483 10.005 14.222 1.00 61.62 182 THR A N 1
ATOM 1485 C CA . THR A 1 182 ? -0.660 11.216 14.106 1.00 61.62 182 THR A CA 1
ATOM 1486 C C . THR A 1 182 ? -1.359 12.261 13.228 1.00 61.62 182 THR A C 1
ATOM 1488 O O . THR A 1 182 ? -2.175 11.931 12.367 1.00 61.62 182 THR A O 1
ATOM 1491 N N . GLU A 1 183 ? -1.049 13.546 13.440 1.00 64.31 183 GLU A N 1
ATOM 1492 C CA . GLU A 1 183 ? -1.529 14.642 12.573 1.00 64.31 183 GLU A CA 1
ATOM 1493 C C . GLU A 1 183 ? -0.891 14.601 11.172 1.00 64.31 183 GLU A C 1
ATOM 1495 O O . GLU A 1 183 ? -1.368 15.243 10.235 1.00 64.31 183 GLU A O 1
ATOM 1500 N N . VAL A 1 184 ? 0.187 13.829 11.019 1.00 73.00 184 VAL A N 1
ATOM 1501 C CA . VAL A 1 184 ? 0.952 13.700 9.781 1.00 73.00 184 VAL A CA 1
ATOM 1502 C C . VAL A 1 184 ? 0.357 12.588 8.924 1.00 73.00 184 VAL A C 1
ATOM 1504 O O . VAL A 1 184 ? 0.070 11.488 9.393 1.00 73.00 184 VAL A O 1
ATOM 1507 N N . THR A 1 185 ? 0.173 12.865 7.634 1.00 83.00 185 THR A N 1
ATOM 1508 C CA . THR A 1 185 ? -0.264 11.838 6.682 1.00 83.00 185 THR A CA 1
ATOM 1509 C C . THR A 1 185 ? 0.880 10.840 6.474 1.00 83.00 185 THR A C 1
ATOM 1511 O O . THR A 1 185 ? 1.977 11.276 6.138 1.00 83.00 185 THR A O 1
ATOM 1514 N N . PRO A 1 186 ? 0.671 9.529 6.697 1.00 89.50 186 PRO A N 1
ATOM 1515 C CA . PRO A 1 186 ? 1.724 8.551 6.498 1.00 89.50 186 PRO A CA 1
ATOM 1516 C C . PRO A 1 186 ? 2.041 8.400 5.011 1.00 89.50 186 PRO A C 1
ATOM 1518 O O . PRO A 1 186 ? 1.150 8.494 4.165 1.00 89.50 186 PRO A O 1
ATOM 1521 N N . ASP A 1 187 ? 3.301 8.102 4.717 1.00 92.00 187 ASP A N 1
ATOM 1522 C CA . ASP A 1 187 ? 3.827 7.973 3.366 1.00 92.00 187 ASP A CA 1
ATOM 1523 C C . ASP A 1 187 ? 4.481 6.600 3.176 1.00 92.00 187 ASP A C 1
ATOM 1525 O O . ASP A 1 187 ? 5.009 5.997 4.117 1.00 92.00 187 ASP A O 1
ATOM 1529 N N . VAL A 1 188 ? 4.491 6.126 1.931 1.00 93.94 188 VAL A N 1
ATOM 1530 C CA . VAL A 1 188 ? 5.250 4.948 1.500 1.00 93.94 188 VAL A CA 1
ATOM 1531 C C . VAL A 1 188 ? 6.219 5.361 0.401 1.00 93.94 188 VAL A C 1
ATOM 1533 O O . VAL A 1 188 ? 5.798 5.820 -0.660 1.00 93.94 188 VAL A O 1
ATOM 1536 N N . MET A 1 189 ? 7.518 5.181 0.633 1.00 94.19 189 MET A N 1
ATOM 1537 C CA . MET A 1 189 ? 8.552 5.432 -0.371 1.00 94.19 189 MET A CA 1
ATOM 1538 C C . MET A 1 189 ? 8.955 4.125 -1.043 1.00 94.19 189 MET A C 1
ATOM 1540 O O . MET A 1 189 ? 9.397 3.203 -0.367 1.00 94.19 189 MET A O 1
ATOM 1544 N N . PHE A 1 190 ? 8.874 4.079 -2.369 1.00 94.44 190 PHE A N 1
ATOM 1545 C CA . PHE A 1 190 ? 9.392 3.003 -3.210 1.00 94.44 190 PHE A CA 1
ATOM 1546 C C . PHE A 1 190 ? 10.775 3.381 -3.739 1.00 94.44 190 PHE A C 1
ATOM 1548 O O . PHE A 1 190 ? 10.979 4.510 -4.194 1.00 94.44 190 PHE A O 1
ATOM 1555 N N . TYR A 1 191 ? 11.730 2.452 -3.710 1.00 92.62 191 TYR A N 1
ATOM 1556 C CA . TYR A 1 191 ? 13.112 2.714 -4.115 1.00 92.62 191 TYR A CA 1
ATOM 1557 C C . TYR A 1 191 ? 13.836 1.481 -4.675 1.00 92.62 191 TYR A C 1
ATOM 1559 O O . TYR A 1 191 ? 13.426 0.340 -4.468 1.00 92.62 191 TYR A O 1
ATOM 1567 N N . LYS A 1 192 ? 14.956 1.716 -5.368 1.00 90.00 192 LYS A N 1
ATOM 1568 C CA . LYS A 1 192 ? 15.962 0.695 -5.705 1.00 90.00 192 LYS A CA 1
ATOM 1569 C C . LYS A 1 192 ? 17.155 0.784 -4.763 1.00 90.00 192 LYS A C 1
ATOM 1571 O O . LYS A 1 192 ? 17.552 1.877 -4.359 1.00 90.00 192 LYS A O 1
ATOM 1576 N N . LEU A 1 193 ? 17.756 -0.359 -4.452 1.00 85.00 193 LEU A N 1
ATOM 1577 C CA . LEU A 1 193 ? 19.075 -0.398 -3.827 1.00 85.00 193 LEU A CA 1
ATOM 1578 C C . LEU A 1 193 ? 20.141 -0.174 -4.901 1.00 85.00 193 LEU A C 1
ATOM 1580 O O . LEU A 1 193 ? 20.106 -0.810 -5.956 1.00 85.00 193 LEU A O 1
ATOM 1584 N N . LYS A 1 194 ? 21.078 0.738 -4.644 1.00 79.31 194 LYS A N 1
ATOM 1585 C CA . LYS A 1 194 ? 22.265 0.905 -5.486 1.00 79.31 194 LYS A CA 1
ATOM 1586 C C . LYS A 1 194 ? 23.382 -0.031 -5.025 1.00 79.31 194 LYS A C 1
ATOM 1588 O O . LYS A 1 194 ? 23.325 -0.633 -3.959 1.00 79.31 194 LYS A O 1
ATOM 1593 N N . ASN A 1 195 ? 24.430 -0.126 -5.842 1.00 70.94 195 ASN A N 1
ATOM 1594 C CA . ASN A 1 195 ? 25.595 -0.972 -5.568 1.00 70.94 195 ASN A CA 1
ATOM 1595 C C . ASN A 1 195 ? 26.366 -0.552 -4.301 1.00 70.94 195 ASN A C 1
ATOM 1597 O O . ASN A 1 195 ? 27.103 -1.361 -3.742 1.00 70.94 195 ASN A O 1
ATOM 1601 N N . ALA A 1 196 ? 26.230 0.704 -3.865 1.00 69.75 196 ALA A N 1
ATOM 1602 C CA . ALA A 1 196 ? 26.810 1.181 -2.618 1.00 69.75 196 ALA A CA 1
ATOM 1603 C C . ALA A 1 196 ? 25.909 0.797 -1.424 1.00 69.75 196 ALA A C 1
ATOM 1605 O O . ALA A 1 196 ? 24.696 1.023 -1.488 1.00 69.75 196 ALA A O 1
ATOM 1606 N N . PRO A 1 197 ? 26.467 0.260 -0.322 1.00 70.31 197 PRO A N 1
ATOM 1607 C CA . PRO A 1 197 ? 25.684 -0.120 0.851 1.00 70.31 197 PRO A CA 1
ATOM 1608 C C . PRO A 1 197 ? 24.876 1.062 1.399 1.00 70.31 197 PRO A C 1
ATOM 1610 O O . PRO A 1 197 ? 25.432 2.116 1.697 1.00 70.31 197 PRO A O 1
ATOM 1613 N N . GLY A 1 198 ? 23.563 0.878 1.539 1.00 70.19 198 GLY A N 1
ATOM 1614 C CA . GLY A 1 198 ? 22.656 1.871 2.125 1.00 70.19 198 GLY A CA 1
ATOM 1615 C C . GLY A 1 198 ? 22.213 3.002 1.190 1.00 70.19 198 GLY A C 1
ATOM 1616 O O . GLY A 1 198 ? 21.352 3.791 1.577 1.00 70.19 198 GLY A O 1
ATOM 1617 N N . GLU A 1 199 ? 22.732 3.086 -0.039 1.00 81.81 199 GLU A N 1
ATOM 1618 C CA . GLU A 1 199 ? 22.302 4.119 -0.980 1.00 81.81 199 GLU A CA 1
ATOM 1619 C C . GLU A 1 199 ? 20.984 3.711 -1.664 1.00 81.81 199 GLU A C 1
ATOM 1621 O O . GLU A 1 199 ? 20.910 2.726 -2.407 1.00 81.81 199 GLU A O 1
ATOM 1626 N N . LYS A 1 200 ? 19.926 4.486 -1.397 1.00 88.69 200 LYS A N 1
ATOM 1627 C CA . LYS A 1 200 ? 18.577 4.276 -1.935 1.00 88.69 200 LYS A CA 1
ATOM 1628 C C . LYS A 1 200 ? 18.321 5.226 -3.100 1.00 88.69 200 LYS A C 1
ATOM 1630 O O . LYS A 1 200 ? 18.514 6.435 -2.991 1.00 88.69 200 LYS A O 1
ATOM 1635 N N . GLU A 1 201 ? 17.844 4.689 -4.214 1.00 89.19 201 GLU A N 1
ATOM 1636 C CA . GLU A 1 201 ? 17.353 5.472 -5.342 1.00 89.19 201 GLU A CA 1
ATOM 1637 C C . GLU A 1 201 ? 15.828 5.540 -5.306 1.00 89.19 201 GLU A C 1
ATOM 1639 O O . GLU A 1 201 ? 15.162 4.550 -5.606 1.00 89.19 201 GLU A O 1
ATOM 1644 N N . SER A 1 202 ? 15.273 6.699 -4.945 1.00 92.25 202 SER A N 1
ATOM 1645 C CA . SER A 1 202 ? 13.820 6.892 -4.913 1.00 92.25 202 SER A CA 1
ATOM 1646 C C . SER A 1 202 ? 13.204 6.698 -6.301 1.00 92.25 202 SER A C 1
ATOM 1648 O O . SER A 1 202 ? 13.693 7.239 -7.295 1.00 92.25 202 SER A O 1
ATOM 1650 N N . LEU A 1 203 ? 12.126 5.917 -6.344 1.00 92.06 203 LEU A N 1
ATOM 1651 C CA . LEU A 1 203 ? 11.282 5.702 -7.514 1.00 92.06 203 LEU A CA 1
ATOM 1652 C C . LEU A 1 203 ? 9.969 6.476 -7.400 1.00 92.06 203 LEU A C 1
ATOM 1654 O O . LEU A 1 203 ? 9.484 6.990 -8.401 1.00 92.06 203 LEU A O 1
ATOM 1658 N N . SER A 1 204 ? 9.361 6.518 -6.214 1.00 93.62 204 SER A N 1
ATOM 1659 C CA . SER A 1 204 ? 8.119 7.251 -5.950 1.00 93.62 204 SER A CA 1
ATOM 1660 C C . SER A 1 204 ? 7.878 7.351 -4.444 1.00 93.62 204 SER A C 1
ATOM 1662 O O . SER A 1 204 ? 8.298 6.464 -3.702 1.00 93.62 204 SER A O 1
ATOM 1664 N N . THR A 1 205 ? 7.162 8.381 -4.001 1.00 95.12 205 THR A N 1
ATOM 1665 C CA . THR A 1 205 ? 6.683 8.501 -2.617 1.00 95.12 205 THR A CA 1
ATOM 1666 C C . THR A 1 205 ? 5.186 8.757 -2.644 1.00 95.12 205 THR A C 1
ATOM 1668 O O . THR A 1 205 ? 4.728 9.682 -3.313 1.00 95.12 205 THR A O 1
ATOM 1671 N N . LEU A 1 206 ? 4.428 7.915 -1.947 1.00 95.25 206 LEU A N 1
ATOM 1672 C CA . LEU A 1 206 ? 2.973 7.924 -1.943 1.00 95.25 206 LEU A CA 1
ATOM 1673 C C . LEU A 1 206 ? 2.451 8.386 -0.591 1.00 95.25 206 LEU A C 1
ATOM 1675 O O . LEU A 1 206 ? 2.629 7.672 0.394 1.00 95.25 206 LEU A O 1
ATOM 1679 N N . SER A 1 207 ? 1.734 9.506 -0.563 1.00 92.88 207 SER A N 1
ATOM 1680 C CA . SER A 1 207 ? 0.987 9.913 0.625 1.00 92.88 207 SER A CA 1
ATOM 1681 C C . SER A 1 207 ? -0.324 9.156 0.741 1.00 92.88 207 SER A C 1
ATOM 1683 O O . SER A 1 207 ? -1.127 9.122 -0.192 1.00 92.88 207 SER A O 1
ATOM 1685 N N . LEU A 1 208 ? -0.547 8.543 1.902 1.00 91.12 208 LEU A N 1
ATOM 1686 C CA . LEU A 1 208 ? -1.740 7.763 2.206 1.00 91.12 208 LEU A CA 1
ATOM 1687 C C . LEU A 1 208 ? -2.850 8.685 2.699 1.00 91.12 208 LEU A C 1
ATOM 1689 O O . LEU A 1 208 ? -3.085 8.866 3.901 1.00 91.12 208 LEU A O 1
ATOM 1693 N N . ILE A 1 209 ? -3.550 9.267 1.739 1.00 88.81 209 ILE A N 1
ATOM 1694 C CA . ILE A 1 209 ? -4.640 10.197 1.994 1.00 88.81 209 ILE A CA 1
ATOM 1695 C C . ILE A 1 209 ? -5.893 9.389 2.327 1.00 88.81 209 ILE A C 1
ATOM 1697 O O . ILE A 1 209 ? -6.150 8.331 1.746 1.00 88.81 209 ILE A O 1
ATOM 1701 N N . GLN A 1 210 ? -6.671 9.874 3.295 1.00 80.81 210 GLN A N 1
ATOM 1702 C CA . GLN A 1 210 ? -7.948 9.259 3.626 1.00 80.81 210 GLN A CA 1
ATOM 1703 C C . GLN A 1 210 ? -8.842 9.267 2.398 1.00 80.81 210 GLN A C 1
ATOM 1705 O O . GLN A 1 210 ? -9.000 10.294 1.736 1.00 80.81 210 GLN A O 1
ATOM 1710 N N . THR A 1 211 ? -9.439 8.116 2.113 1.00 63.62 211 THR A N 1
ATOM 1711 C CA . THR A 1 211 ? -10.401 7.979 1.031 1.00 63.62 211 THR A CA 1
ATOM 1712 C C . THR A 1 211 ? -11.682 8.709 1.447 1.00 63.62 211 THR A C 1
ATOM 1714 O O . THR A 1 211 ? -12.663 8.098 1.860 1.00 63.62 211 THR A O 1
ATOM 1717 N N . GLN A 1 212 ? -11.699 10.045 1.372 1.00 48.81 212 GLN A N 1
ATOM 1718 C CA . GLN A 1 212 ? -12.949 10.740 1.087 1.00 48.81 212 GLN A CA 1
ATOM 1719 C C . GLN A 1 212 ? -13.465 10.090 -0.191 1.00 48.81 212 GLN A C 1
ATOM 1721 O O . GLN A 1 212 ? -12.708 9.935 -1.149 1.00 48.81 212 GLN A O 1
ATOM 1726 N N . VAL A 1 213 ? -14.702 9.601 -0.162 1.00 38.03 213 VAL A N 1
ATOM 1727 C CA . VAL A 1 213 ? -15.334 8.944 -1.301 1.00 38.03 213 VAL A CA 1
ATOM 1728 C C . VAL A 1 213 ? -15.168 9.851 -2.521 1.00 38.03 213 VAL A C 1
ATOM 1730 O O . VAL A 1 213 ? -15.880 10.839 -2.669 1.00 38.03 213 VAL A O 1
ATOM 1733 N N . LEU A 1 214 ? -14.220 9.504 -3.394 1.00 34.81 214 LEU A N 1
ATOM 1734 C CA . LEU A 1 214 ? -14.139 9.960 -4.772 1.00 34.81 214 LEU A CA 1
ATOM 1735 C C . LEU A 1 214 ? -15.376 9.403 -5.484 1.00 34.81 214 LEU A C 1
ATOM 1737 O O . LEU A 1 214 ? -15.319 8.405 -6.195 1.00 34.81 214 LEU A O 1
ATOM 1741 N N . LYS A 1 215 ? -16.520 10.044 -5.243 1.00 35.41 215 LYS A N 1
ATOM 1742 C CA . LYS A 1 215 ? -17.609 10.131 -6.214 1.00 35.41 215 LYS A CA 1
ATOM 1743 C C . LYS A 1 2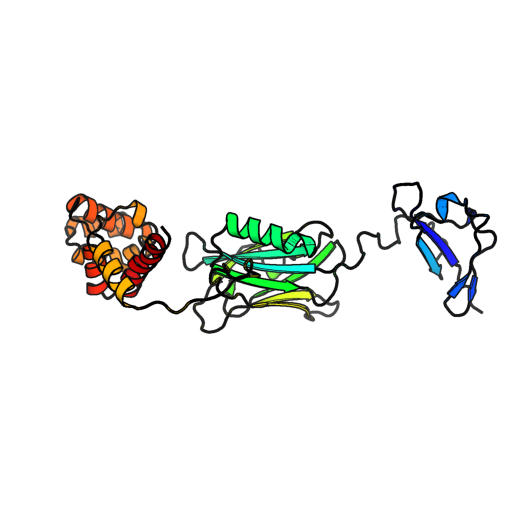15 ? -17.353 11.256 -7.232 1.00 35.41 215 LYS A C 1
ATOM 1745 O O . LYS A 1 215 ? -18.101 11.354 -8.191 1.00 35.41 215 LYS A O 1
ATOM 1750 N N . ASP A 1 216 ? -16.245 11.995 -7.110 1.00 32.38 216 ASP A N 1
ATOM 1751 C CA . ASP A 1 216 ? -15.960 13.196 -7.913 1.00 32.38 216 ASP A CA 1
ATOM 1752 C C . ASP A 1 216 ? -14.941 13.005 -9.059 1.00 32.38 216 ASP A C 1
ATOM 1754 O O . ASP A 1 216 ? -14.250 13.948 -9.427 1.00 32.38 216 ASP A O 1
ATOM 1758 N N . GLN A 1 217 ? -14.817 11.816 -9.666 1.00 33.12 217 GLN A N 1
ATOM 1759 C CA . GLN A 1 217 ? -13.994 11.659 -10.893 1.00 33.12 217 GLN A CA 1
ATOM 1760 C C . GLN A 1 217 ? -14.674 10.930 -12.062 1.00 33.12 217 GLN A C 1
ATOM 1762 O O . GLN A 1 217 ? -14.023 10.590 -13.045 1.00 33.12 217 GLN A O 1
ATOM 1767 N N . PHE A 1 218 ? -15.997 10.771 -12.015 1.00 35.19 218 PHE A N 1
ATOM 1768 C CA . PHE A 1 218 ? -16.800 10.481 -13.207 1.00 35.19 218 PHE A CA 1
ATOM 1769 C C . PHE A 1 218 ? -17.971 11.454 -13.293 1.00 35.19 218 PHE A C 1
ATOM 1771 O O . PHE A 1 218 ? -19.128 11.048 -13.270 1.00 35.19 218 PHE A O 1
ATOM 1778 N N . GLN A 1 219 ? -17.675 12.749 -13.355 1.00 33.81 219 GLN A N 1
ATOM 1779 C CA . GLN A 1 219 ? -18.676 13.728 -13.762 1.00 33.81 219 GLN A CA 1
ATOM 1780 C C . GLN A 1 219 ? -18.006 14.911 -14.458 1.00 33.81 219 GLN A C 1
ATOM 1782 O O . GLN A 1 219 ? -18.064 16.050 -14.004 1.00 33.81 219 GLN A O 1
ATOM 1787 N N . ASP A 1 220 ? -17.372 14.626 -15.596 1.00 28.97 220 ASP A N 1
ATOM 1788 C CA . ASP A 1 220 ? -17.369 15.627 -16.654 1.00 28.97 220 ASP A CA 1
ATOM 1789 C C . ASP A 1 220 ? -18.830 15.825 -17.092 1.00 28.97 220 ASP A C 1
ATOM 1791 O O . ASP A 1 220 ? -19.509 14.873 -17.477 1.00 28.97 220 ASP A O 1
ATOM 1795 N N . CYS A 1 221 ? -19.279 17.078 -16.982 1.00 30.03 221 CYS A N 1
ATOM 1796 C CA . CYS A 1 221 ? -20.561 17.633 -17.431 1.00 30.03 221 CYS A CA 1
ATOM 1797 C C . CYS A 1 221 ? -21.819 17.249 -16.613 1.00 30.03 221 CYS A C 1
ATOM 1799 O O . CYS A 1 221 ? -22.542 16.327 -16.960 1.00 30.03 221 CYS A O 1
ATOM 1801 N N . GLU A 1 222 ? -22.141 18.010 -15.555 1.00 29.55 222 GLU A N 1
ATOM 1802 C CA . GLU A 1 222 ? -23.176 19.076 -15.597 1.00 29.55 222 GLU A CA 1
ATOM 1803 C C . GLU A 1 222 ? -23.520 19.662 -14.199 1.00 29.55 222 GLU A C 1
ATOM 1805 O O . GLU A 1 222 ? -23.882 18.965 -13.259 1.00 29.55 222 GLU A O 1
ATOM 1810 N N . SER A 1 223 ? -23.368 20.989 -14.121 1.00 34.31 223 SER A N 1
ATOM 1811 C CA . SER A 1 223 ? -23.954 22.039 -13.257 1.00 34.31 223 SER A CA 1
ATOM 1812 C C . SER A 1 223 ? -24.645 21.764 -11.892 1.00 34.31 223 SER A C 1
ATOM 1814 O O . SER A 1 223 ? -25.724 21.187 -11.825 1.00 34.31 223 SER A O 1
ATOM 1816 N N . SER A 1 224 ? -24.127 22.478 -10.868 1.00 42.59 224 SER A N 1
ATOM 1817 C CA . SER A 1 224 ? -24.808 23.255 -9.789 1.00 42.59 224 SER A CA 1
ATOM 1818 C C . SER A 1 224 ? -25.757 22.571 -8.777 1.00 42.59 224 SER A C 1
ATOM 1820 O O . SER A 1 224 ? -26.789 22.056 -9.179 1.00 42.59 224 SER A O 1
ATOM 1822 N N . THR A 1 225 ? -25.504 22.673 -7.449 1.00 33.50 225 THR A N 1
ATOM 1823 C CA . THR A 1 225 ? -26.169 23.512 -6.380 1.00 33.50 225 THR A CA 1
ATOM 1824 C C . THR A 1 225 ? -25.785 23.033 -4.922 1.00 33.50 225 THR A C 1
ATOM 1826 O O . THR A 1 225 ? -25.064 22.046 -4.834 1.00 33.50 225 THR A O 1
ATOM 1829 N N . PRO A 1 226 ? -26.122 23.695 -3.767 1.00 39.28 226 PRO A N 1
ATOM 1830 C CA . PRO A 1 226 ? -25.163 24.223 -2.759 1.00 39.28 226 PRO A CA 1
ATOM 1831 C C . PRO A 1 226 ? -25.281 23.568 -1.319 1.00 39.28 226 PRO A C 1
ATOM 1833 O O . PRO A 1 226 ? -25.900 22.511 -1.205 1.00 39.28 226 PRO A O 1
ATOM 1836 N N . PRO A 1 227 ? -24.677 24.091 -0.209 1.00 39.78 227 PRO A N 1
ATOM 1837 C CA . PRO A 1 227 ? -24.221 23.298 0.959 1.00 39.78 227 PRO A CA 1
ATOM 1838 C C . PRO A 1 227 ? -25.297 22.909 2.010 1.00 39.78 227 PRO A C 1
ATOM 1840 O O . PRO A 1 227 ? -26.279 23.621 2.218 1.00 39.78 227 PRO A O 1
ATOM 1843 N N . ARG A 1 228 ? -25.078 21.772 2.707 1.00 40.09 228 ARG A N 1
ATOM 1844 C CA . ARG A 1 228 ? -26.000 21.086 3.657 1.00 40.09 228 ARG A CA 1
ATOM 1845 C C . ARG A 1 228 ? -26.052 21.717 5.070 1.00 40.09 228 ARG A C 1
ATOM 1847 O O . ARG A 1 228 ? -25.027 22.132 5.599 1.00 40.09 228 ARG A O 1
ATOM 1854 N N . LYS A 1 229 ? -27.248 21.742 5.695 1.00 41.91 229 LYS A N 1
ATOM 1855 C CA . LYS A 1 229 ? -27.561 22.325 7.028 1.00 41.91 229 LYS A CA 1
ATOM 1856 C C . LYS A 1 229 ? -27.543 21.293 8.192 1.00 41.91 229 LYS A C 1
ATOM 1858 O O . LYS A 1 229 ? -28.029 20.182 7.992 1.00 41.91 229 LYS A O 1
ATOM 1863 N N . PRO A 1 230 ? -27.138 21.691 9.423 1.00 45.06 230 PRO A N 1
ATOM 1864 C CA . PRO A 1 230 ? -26.986 20.840 10.629 1.00 45.06 230 PRO A CA 1
ATOM 1865 C C . PRO A 1 230 ? -28.288 20.326 11.283 1.00 45.06 230 PRO A C 1
ATOM 1867 O O . PRO A 1 230 ? -28.260 19.553 12.237 1.00 45.06 230 PRO A O 1
ATOM 1870 N N . GLU A 1 231 ? -29.451 20.740 10.785 1.00 43.97 231 GLU A N 1
ATOM 1871 C CA . GLU A 1 231 ? -30.764 20.377 11.340 1.00 43.97 231 GLU A CA 1
ATOM 1872 C C . GLU A 1 231 ? -31.143 18.904 11.075 1.00 43.97 231 GLU A C 1
ATOM 1874 O O . GLU A 1 231 ? -31.890 18.291 11.840 1.00 43.97 231 GLU A O 1
ATOM 1879 N N . VAL A 1 232 ? -30.585 18.312 10.012 1.00 48.78 232 VAL A N 1
ATOM 1880 C CA . VAL A 1 232 ? -30.840 16.919 9.611 1.00 48.78 232 VAL A CA 1
ATOM 1881 C C . VAL A 1 232 ? -30.144 15.927 10.553 1.00 48.78 232 VAL A C 1
ATOM 1883 O O . VAL A 1 232 ? -30.733 14.904 10.907 1.00 48.78 232 VAL A O 1
ATOM 1886 N N . ASP A 1 233 ? -28.947 16.252 11.045 1.00 52.34 233 ASP A N 1
ATOM 1887 C CA . ASP A 1 233 ? -28.146 15.356 11.894 1.00 52.34 233 ASP A CA 1
ATOM 1888 C C . ASP A 1 233 ? -28.795 15.111 13.265 1.00 52.34 233 ASP A C 1
ATOM 1890 O O . ASP A 1 233 ? -28.769 13.996 13.797 1.00 52.34 233 ASP A O 1
ATOM 1894 N N . LEU A 1 234 ? -29.465 16.125 13.821 1.00 57.31 234 LEU A N 1
ATOM 1895 C CA . LEU A 1 234 ? -30.122 16.025 15.125 1.00 57.31 234 LEU A CA 1
ATOM 1896 C C . LEU A 1 234 ? -31.370 15.125 15.083 1.00 57.31 234 LEU A C 1
ATOM 1898 O O . LEU A 1 234 ? -31.602 14.325 15.995 1.00 57.31 234 LEU A O 1
ATOM 1902 N N . ALA A 1 235 ? -32.156 15.205 14.006 1.00 61.97 235 ALA A N 1
ATOM 1903 C CA . ALA A 1 235 ? -33.346 14.374 13.820 1.00 61.97 235 ALA A CA 1
ATOM 1904 C C . ALA A 1 235 ? -32.988 12.889 13.619 1.00 61.97 235 ALA A C 1
ATOM 1906 O O . ALA A 1 235 ? -33.675 11.996 14.127 1.00 61.97 235 ALA A O 1
ATOM 1907 N N . VAL A 1 236 ? -31.882 12.622 12.921 1.00 61.41 236 VAL A N 1
ATOM 1908 C CA . VAL A 1 236 ? -31.340 11.273 12.711 1.00 61.41 236 VAL A CA 1
ATOM 1909 C C . VAL A 1 236 ? -30.803 10.688 14.022 1.00 61.41 236 VAL A C 1
ATOM 1911 O O . VAL A 1 236 ? -31.095 9.531 14.342 1.00 61.41 236 VAL A O 1
ATOM 1914 N N . LYS A 1 237 ? -30.098 11.499 14.825 1.00 62.41 237 LYS A N 1
ATOM 1915 C CA . LYS A 1 237 ? -29.592 11.105 16.149 1.00 62.41 237 LYS A CA 1
ATOM 1916 C C . LYS A 1 237 ? -30.723 10.685 17.092 1.00 62.41 237 LYS A C 1
ATOM 1918 O O . LYS A 1 237 ? -30.604 9.667 17.775 1.00 62.41 237 LYS A O 1
ATOM 1923 N N . LYS A 1 238 ? -31.849 11.409 17.077 1.00 72.88 238 LYS A N 1
ATOM 1924 C CA . LYS A 1 238 ? -33.032 11.082 17.890 1.00 72.88 238 LYS A CA 1
ATOM 1925 C C . LYS A 1 238 ? -33.650 9.734 17.496 1.00 72.88 238 LYS A C 1
ATOM 1927 O O . LYS A 1 238 ? -33.851 8.891 18.358 1.00 72.88 238 LYS A O 1
ATOM 1932 N N . LYS A 1 239 ? -33.836 9.474 16.195 1.00 72.50 239 LYS A N 1
ATOM 1933 C CA . LYS A 1 239 ? -34.383 8.194 15.694 1.00 72.50 239 LYS A CA 1
ATOM 1934 C C . LYS A 1 239 ? -33.493 6.975 15.971 1.00 72.50 239 LYS A C 1
ATOM 1936 O O . LYS A 1 239 ? -33.983 5.848 15.941 1.00 72.50 239 LYS A O 1
ATOM 1941 N N . LEU A 1 240 ? -32.185 7.162 16.169 1.00 71.00 240 LEU A N 1
ATOM 1942 C CA . LEU A 1 240 ? -31.264 6.063 16.484 1.00 71.00 240 LEU A CA 1
ATOM 1943 C C . LEU A 1 240 ? -31.381 5.585 17.920 1.00 71.00 240 LEU A C 1
ATOM 1945 O O . LEU A 1 240 ? -31.301 4.377 18.139 1.00 71.00 240 LEU A O 1
ATOM 1949 N N . ARG A 1 241 ? -31.560 6.516 18.861 1.00 80.12 241 ARG A N 1
ATOM 1950 C CA . ARG A 1 241 ? -31.649 6.201 20.288 1.00 80.12 241 ARG A CA 1
ATOM 1951 C C . ARG A 1 241 ? -32.803 5.241 20.584 1.00 80.12 241 ARG A C 1
ATOM 1953 O O . ARG A 1 241 ? -32.609 4.318 21.362 1.00 80.12 241 ARG A O 1
ATOM 1960 N N . ASP A 1 242 ? -33.914 5.360 19.860 1.00 80.25 242 ASP A N 1
ATOM 1961 C CA . ASP A 1 242 ? -35.112 4.532 20.060 1.00 80.25 242 ASP A CA 1
ATOM 1962 C C . ASP A 1 242 ? -35.007 3.111 19.460 1.00 80.25 242 ASP A C 1
ATOM 1964 O O . ASP A 1 242 ? -35.907 2.288 19.630 1.00 80.25 242 ASP A O 1
ATOM 1968 N N . LYS A 1 243 ? -33.936 2.778 18.721 1.00 80.25 243 LYS A N 1
ATOM 1969 C CA . LYS A 1 243 ? -33.804 1.451 18.096 1.00 80.25 243 LYS A CA 1
ATOM 1970 C C . LYS A 1 243 ? -33.375 0.397 19.113 1.00 80.25 243 LYS A C 1
ATOM 1972 O O . LYS A 1 243 ? -32.362 0.567 19.787 1.00 80.25 243 LYS A O 1
ATOM 1977 N N . VAL A 1 244 ? -34.050 -0.753 19.089 1.00 77.50 244 VAL A N 1
ATOM 1978 C CA . VAL A 1 244 ? -33.643 -1.950 19.841 1.00 77.50 244 VAL A CA 1
ATOM 1979 C C . VAL A 1 244 ? -32.221 -2.372 19.450 1.00 77.50 244 VAL A C 1
ATOM 1981 O O . VAL A 1 244 ? -31.837 -2.412 18.267 1.00 77.50 244 VAL A O 1
ATOM 1984 N N . PHE A 1 245 ? -31.423 -2.650 20.471 1.00 77.75 245 PHE A N 1
ATOM 1985 C CA . PHE A 1 245 ? -30.065 -3.139 20.384 1.00 77.75 245 PHE A CA 1
ATOM 1986 C C . PHE A 1 245 ? -30.057 -4.622 20.003 1.00 77.75 245 PHE A C 1
ATOM 1988 O O . PHE A 1 245 ? -30.868 -5.424 20.453 1.00 77.75 245 PHE A O 1
ATOM 1995 N N . THR A 1 246 ? -29.112 -5.010 19.149 1.00 71.00 246 THR A N 1
ATOM 1996 C CA . THR A 1 246 ? -28.967 -6.402 18.704 1.00 71.00 246 THR A CA 1
ATOM 1997 C C . THR A 1 246 ? -27.493 -6.774 18.709 1.00 71.00 246 THR A C 1
ATOM 1999 O O . THR A 1 246 ? -26.703 -5.992 18.186 1.00 71.00 246 THR A O 1
ATOM 2002 N N . LEU A 1 247 ? -27.130 -7.982 19.154 1.00 61.69 247 LEU A N 1
ATOM 2003 C CA . LEU A 1 247 ? -25.732 -8.451 19.170 1.00 61.69 247 LEU A CA 1
ATOM 2004 C C . LEU A 1 247 ? -25.037 -8.401 17.796 1.00 61.69 247 LEU A C 1
ATOM 2006 O O . LEU A 1 247 ? -23.846 -8.131 17.705 1.00 61.69 247 LEU A O 1
ATOM 2010 N N . LYS A 1 248 ? -25.779 -8.568 16.690 1.00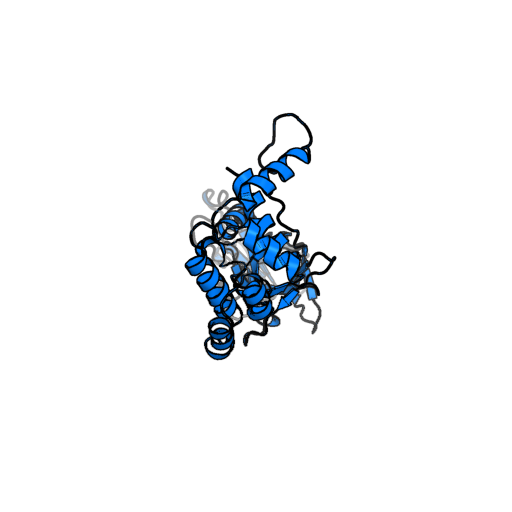 59.62 248 LYS A N 1
ATOM 2011 C CA . LYS A 1 248 ? -25.231 -8.399 15.327 1.00 59.62 248 LYS A CA 1
ATOM 2012 C C . LYS A 1 248 ? -24.658 -6.991 15.085 1.00 59.62 248 LYS A C 1
ATOM 2014 O O . LYS A 1 248 ? -23.800 -6.815 14.232 1.00 59.62 248 LYS A O 1
ATOM 2019 N N . ARG A 1 249 ? -25.145 -5.992 15.826 1.00 54.47 249 ARG A N 1
ATOM 2020 C CA . ARG A 1 249 ? -24.733 -4.582 15.751 1.00 54.47 249 ARG A CA 1
ATOM 2021 C C . ARG A 1 249 ? -23.619 -4.231 16.740 1.00 54.47 249 ARG A C 1
ATOM 2023 O O . ARG A 1 249 ? -23.263 -3.064 16.789 1.00 54.47 249 ARG A O 1
ATOM 2030 N N . SER A 1 250 ? -23.122 -5.180 17.538 1.00 58.91 250 SER A N 1
ATOM 2031 C CA . SER A 1 250 ? -22.133 -4.895 18.582 1.00 58.91 250 SER A CA 1
ATOM 2032 C C . SER A 1 250 ? -20.747 -5.466 18.329 1.00 58.91 250 SER A C 1
ATOM 2034 O O . SER A 1 250 ? -19.865 -5.262 19.153 1.00 58.91 250 SER A O 1
ATOM 2036 N N . VAL A 1 251 ? -20.522 -6.122 17.188 1.00 57.34 251 VAL A N 1
ATOM 2037 C CA . VAL A 1 251 ? -19.207 -6.683 16.835 1.00 57.34 251 VAL A CA 1
ATOM 2038 C C . VAL A 1 251 ? -18.110 -5.608 16.856 1.00 57.34 251 VAL A C 1
ATOM 2040 O O . VAL A 1 251 ? -17.004 -5.899 17.293 1.00 57.34 251 VAL A O 1
ATOM 2043 N N . SER A 1 252 ? -18.429 -4.366 16.470 1.00 58.94 252 SER A N 1
ATOM 2044 C CA . SER A 1 252 ? -17.498 -3.228 16.460 1.00 58.94 252 SER A CA 1
ATOM 2045 C C . SER A 1 252 ? -17.180 -2.644 17.842 1.00 58.94 252 SER A C 1
ATOM 2047 O O . SER A 1 252 ? -16.158 -1.989 17.979 1.00 58.94 252 SER A O 1
ATOM 2049 N N . ILE A 1 253 ? -18.007 -2.894 18.867 1.00 72.69 253 ILE A N 1
ATOM 2050 C CA . ILE A 1 253 ? -17.855 -2.298 20.212 1.00 72.69 253 ILE A CA 1
ATOM 2051 C C . ILE A 1 253 ? -17.564 -3.331 21.305 1.00 72.69 253 ILE A C 1
ATOM 2053 O O . ILE A 1 253 ? -17.371 -2.950 22.453 1.00 72.69 253 ILE A O 1
ATOM 2057 N N . MET A 1 254 ? -17.586 -4.635 20.999 1.00 76.31 254 MET A N 1
ATOM 2058 C CA . MET A 1 254 ? -17.388 -5.700 21.995 1.00 76.31 254 MET A CA 1
ATOM 2059 C C . MET A 1 254 ? -16.016 -5.609 22.666 1.00 76.31 254 MET A C 1
ATOM 2061 O O . MET A 1 254 ? -15.934 -5.784 23.875 1.00 76.31 254 MET A O 1
ATOM 2065 N N . GLU A 1 255 ? -14.956 -5.310 21.914 1.00 73.81 255 GLU A N 1
ATOM 2066 C CA . GLU A 1 255 ? -13.609 -5.171 22.482 1.00 73.81 255 GLU A CA 1
ATOM 2067 C C . GLU A 1 255 ? -13.545 -3.969 23.437 1.00 73.81 255 GLU A C 1
ATOM 2069 O O . GLU A 1 255 ? -13.124 -4.109 24.584 1.00 73.81 255 GLU A O 1
ATOM 2074 N N . ASP A 1 256 ? -14.082 -2.818 23.018 1.00 76.81 256 ASP A N 1
ATOM 2075 C CA . ASP A 1 256 ? -14.088 -1.585 23.811 1.00 76.81 256 ASP A CA 1
ATOM 2076 C C . ASP A 1 256 ? -14.992 -1.690 25.051 1.00 76.81 256 ASP A C 1
ATOM 2078 O O . ASP A 1 256 ? -14.579 -1.357 26.166 1.00 76.81 256 ASP A O 1
ATOM 2082 N N . ALA A 1 257 ? -16.202 -2.237 24.887 1.00 83.50 257 ALA A N 1
ATOM 2083 C CA . ALA A 1 257 ? -17.096 -2.616 25.982 1.00 83.50 257 ALA A CA 1
ATOM 2084 C C . ALA A 1 257 ? -16.399 -3.588 26.938 1.00 83.50 257 ALA A C 1
ATOM 2086 O O . ALA A 1 257 ? -16.554 -3.499 28.150 1.00 83.50 257 ALA A O 1
ATOM 2087 N N . GLY A 1 258 ? -15.583 -4.477 26.381 1.00 83.56 258 GLY A N 1
ATOM 2088 C CA . GLY A 1 258 ? -14.743 -5.438 27.066 1.00 83.56 258 GLY A CA 1
ATOM 2089 C C . GLY A 1 258 ? -13.653 -4.846 27.941 1.00 83.56 258 GLY A C 1
ATOM 2090 O O . GLY A 1 258 ? -13.338 -5.411 28.981 1.00 83.56 258 GLY A O 1
ATOM 2091 N N . THR A 1 259 ? -13.082 -3.703 27.565 1.00 83.06 259 THR A N 1
ATOM 2092 C CA . THR A 1 259 ? -12.073 -3.015 28.392 1.00 83.06 259 THR A CA 1
ATOM 2093 C C . THR A 1 259 ? -12.689 -2.332 29.613 1.00 83.06 259 THR A C 1
ATOM 2095 O O . THR A 1 259 ? -12.044 -2.202 30.654 1.00 83.06 259 THR A O 1
ATOM 2098 N N . CYS A 1 260 ? -13.960 -1.934 29.513 1.00 85.62 260 CYS A N 1
ATOM 2099 C CA . CYS A 1 260 ? -14.711 -1.256 30.568 1.00 85.62 260 CYS A CA 1
ATOM 2100 C C . CYS A 1 260 ? -15.861 -2.101 31.138 1.00 85.62 260 CYS A C 1
ATOM 2102 O O . CYS A 1 260 ? -16.719 -1.570 31.842 1.00 85.62 260 CYS A O 1
ATOM 2104 N N . TRP A 1 261 ? -15.838 -3.412 30.883 1.00 90.56 261 TRP A N 1
ATOM 2105 C CA . TRP A 1 261 ? -16.950 -4.347 31.070 1.00 90.56 261 TRP A CA 1
ATOM 2106 C C . TRP A 1 261 ? -17.563 -4.303 32.469 1.00 90.56 261 TRP A C 1
ATOM 2108 O O . TRP A 1 261 ? -18.781 -4.324 32.601 1.00 90.56 261 TRP A O 1
ATOM 2118 N N . LEU A 1 262 ? -16.732 -4.175 33.508 1.00 87.00 262 LEU A N 1
ATOM 2119 C CA . LEU A 1 262 ? -17.192 -4.129 34.892 1.00 87.00 262 LEU A CA 1
ATOM 2120 C C . LEU A 1 262 ? -17.984 -2.846 35.167 1.00 87.00 262 LEU A C 1
ATOM 2122 O O . LEU A 1 262 ? -19.094 -2.904 35.676 1.00 87.00 262 LEU A O 1
ATOM 2126 N N . LYS A 1 263 ? -17.441 -1.684 34.778 1.00 87.19 263 LYS A N 1
ATOM 2127 C CA . LYS A 1 263 ? -18.116 -0.387 34.955 1.00 87.19 263 LYS A CA 1
ATOM 2128 C C . LYS A 1 263 ? -19.372 -0.298 34.093 1.00 87.19 263 LYS A C 1
ATOM 2130 O O . LYS A 1 263 ? -20.404 0.161 34.565 1.00 87.19 263 LYS A O 1
ATOM 2135 N N . LEU A 1 264 ? -19.275 -0.761 32.847 1.00 91.75 264 LEU A N 1
ATOM 2136 C CA . LEU A 1 264 ? -20.383 -0.785 31.903 1.00 91.75 264 LEU A CA 1
ATOM 2137 C C . LEU A 1 264 ? -21.509 -1.697 32.393 1.00 91.75 264 LEU A C 1
ATOM 2139 O O . LEU A 1 264 ? -22.662 -1.295 32.393 1.00 91.75 264 LEU A O 1
ATOM 2143 N N . GLY A 1 265 ? -21.186 -2.907 32.839 1.00 88.88 265 GLY A N 1
ATOM 2144 C CA . GLY A 1 265 ? -22.173 -3.853 33.340 1.00 88.88 265 GLY A CA 1
ATOM 2145 C C . GLY A 1 265 ? -22.875 -3.374 34.608 1.00 88.88 265 GLY A C 1
ATOM 2146 O O . GLY A 1 265 ? -24.083 -3.566 34.734 1.00 88.88 265 GLY A O 1
ATOM 2147 N N . THR A 1 266 ? -22.152 -2.693 35.504 1.00 85.75 266 THR A N 1
ATOM 2148 C CA . THR A 1 266 ? -22.750 -2.025 36.670 1.00 85.75 266 THR A CA 1
ATOM 2149 C C . THR A 1 266 ? -23.737 -0.940 36.244 1.00 85.75 266 THR A C 1
ATOM 2151 O O . THR A 1 266 ? -24.857 -0.908 36.747 1.00 85.75 266 THR A O 1
ATOM 2154 N N . GLU A 1 267 ? -23.358 -0.088 35.290 1.00 90.00 267 GLU A N 1
ATOM 2155 C CA . GLU A 1 267 ? -24.225 0.978 34.770 1.00 90.00 267 GLU A CA 1
ATOM 2156 C C . GLU A 1 267 ? -25.458 0.421 34.034 1.00 90.00 267 GLU A C 1
ATOM 2158 O O . GLU A 1 267 ? -26.557 0.959 34.135 1.00 90.00 267 GLU A O 1
ATOM 2163 N N . LEU A 1 268 ? -25.301 -0.716 33.351 1.00 91.06 268 LEU A N 1
ATOM 2164 C CA . LEU A 1 268 ? -26.385 -1.459 32.702 1.00 91.06 268 LEU A CA 1
ATOM 2165 C C . LEU A 1 268 ? -27.215 -2.314 33.678 1.00 91.06 268 LEU A C 1
ATOM 2167 O O . LEU A 1 268 ? -28.113 -3.041 33.246 1.00 91.06 268 LEU A O 1
ATOM 2171 N N . LEU A 1 269 ? -26.945 -2.221 34.985 1.00 88.06 269 LEU A N 1
ATOM 2172 C CA . LEU A 1 269 ? -27.660 -2.918 36.056 1.00 88.06 269 LEU A CA 1
ATOM 2173 C C . LEU A 1 269 ? -27.672 -4.449 35.890 1.00 88.06 269 LEU A C 1
ATOM 2175 O O . LEU A 1 269 ? -28.668 -5.121 36.203 1.00 88.06 269 LEU A O 1
ATOM 2179 N N . ILE A 1 270 ? -26.572 -5.021 35.397 1.00 89.38 270 ILE A N 1
ATOM 2180 C CA . ILE A 1 270 ? -26.359 -6.473 35.395 1.00 89.38 270 ILE A CA 1
ATOM 2181 C C . ILE A 1 270 ? -26.132 -6.928 36.849 1.00 89.38 270 ILE A C 1
ATOM 2183 O 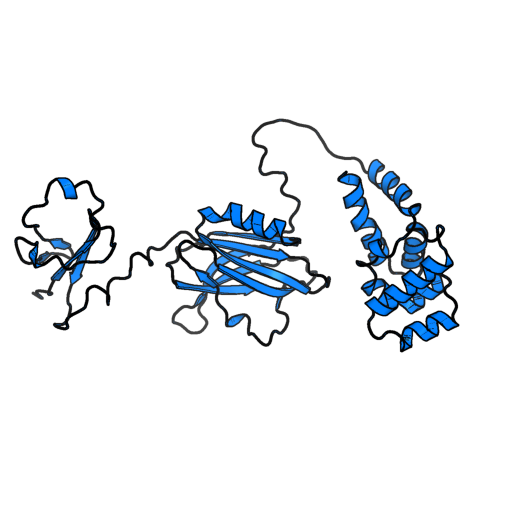O . ILE A 1 270 ? -25.451 -6.228 37.601 1.00 89.38 270 ILE A O 1
ATOM 2187 N N . PRO A 1 271 ? -26.717 -8.057 37.298 1.00 85.69 271 PRO A N 1
ATOM 2188 C CA . PRO A 1 271 ? -26.532 -8.539 38.665 1.00 85.69 271 PRO A CA 1
ATOM 2189 C C . PRO A 1 271 ? -25.054 -8.721 39.027 1.00 85.69 271 PRO A C 1
ATOM 2191 O O . PRO A 1 271 ? -24.283 -9.292 38.260 1.00 85.69 271 PRO A O 1
ATOM 2194 N N . GLU A 1 272 ? -24.671 -8.298 40.231 1.00 78.25 272 GLU A N 1
ATOM 2195 C CA . GLU A 1 272 ? -23.276 -8.336 40.688 1.00 78.25 272 GLU A CA 1
ATOM 2196 C C . GLU A 1 272 ? -22.679 -9.750 40.634 1.00 78.25 272 GLU A C 1
ATOM 2198 O O . GLU A 1 272 ? -21.562 -9.926 40.162 1.00 78.25 272 GLU A O 1
ATOM 2203 N N . GLY A 1 273 ? -23.445 -10.773 41.026 1.00 81.94 273 GLY A N 1
ATOM 2204 C CA . GLY A 1 273 ? -22.996 -12.166 40.941 1.00 81.94 273 GLY A CA 1
ATOM 2205 C C . GLY A 1 273 ? -22.724 -12.638 39.508 1.00 81.94 273 GLY A C 1
ATOM 2206 O O . GLY A 1 273 ? -21.824 -13.440 39.293 1.00 81.94 273 GLY A O 1
ATOM 2207 N N . GLU A 1 274 ? -23.456 -12.117 38.523 1.00 87.31 274 GLU A N 1
ATOM 2208 C CA . GLU A 1 274 ? -23.230 -12.420 37.107 1.00 87.31 274 GLU A CA 1
ATOM 2209 C C . GLU A 1 274 ? -21.998 -11.676 36.578 1.00 87.31 274 GLU A C 1
ATOM 2211 O O . GLU A 1 274 ? -21.140 -12.277 35.936 1.00 87.31 274 GLU A O 1
ATOM 2216 N N . LEU A 1 275 ? -21.843 -10.397 36.933 1.00 86.12 275 LEU A N 1
ATOM 2217 C CA . LEU A 1 275 ? -20.653 -9.613 36.591 1.00 86.12 275 LEU A CA 1
ATOM 2218 C C . LEU A 1 275 ? -19.374 -10.212 37.178 1.00 86.12 275 LEU A C 1
ATOM 2220 O O . LEU A 1 275 ? -18.366 -10.317 36.486 1.00 86.12 275 LEU A O 1
ATOM 2224 N N . LEU A 1 276 ? -19.401 -10.645 38.436 1.00 82.75 276 LEU A N 1
ATOM 2225 C CA . LEU A 1 276 ? -18.229 -11.235 39.080 1.00 82.75 276 LEU A CA 1
ATOM 2226 C C . LEU A 1 276 ? -17.777 -12.540 38.413 1.00 82.75 276 LEU A C 1
ATOM 2228 O O . LEU A 1 276 ? -16.587 -12.840 38.467 1.00 82.75 276 LEU A O 1
ATOM 2232 N N . ASN A 1 277 ? -18.680 -13.260 37.742 1.00 87.31 277 ASN A N 1
ATOM 2233 C CA . ASN A 1 277 ? -18.348 -14.465 36.981 1.00 87.31 277 ASN A CA 1
ATOM 2234 C C . ASN A 1 277 ? -17.774 -14.142 35.589 1.00 87.31 277 ASN A C 1
ATOM 2236 O O . ASN A 1 277 ? -16.891 -14.848 35.117 1.00 87.31 277 ASN A O 1
ATOM 2240 N N . ILE A 1 278 ? -18.159 -13.023 34.960 1.00 84.38 278 ILE A N 1
ATOM 2241 C CA . ILE A 1 278 ? -17.653 -12.635 33.625 1.00 84.38 278 ILE A CA 1
ATOM 2242 C C . ILE A 1 278 ? -16.126 -12.445 33.609 1.00 84.38 278 ILE A C 1
ATOM 2244 O O . ILE A 1 278 ? -15.458 -12.796 32.637 1.00 84.38 278 ILE A O 1
ATOM 2248 N N . GLY A 1 279 ? -15.554 -11.886 34.677 1.00 76.81 279 GLY A N 1
ATOM 2249 C CA . GLY A 1 279 ? -14.107 -11.682 34.801 1.00 76.81 279 GLY A CA 1
ATOM 2250 C C . GLY A 1 279 ? -13.276 -12.973 34.691 1.00 76.81 279 GLY A C 1
ATOM 2251 O O . GLY A 1 279 ? -12.366 -13.012 33.855 1.00 76.81 279 GLY A O 1
ATOM 2252 N N . PRO A 1 280 ? -13.537 -13.996 35.528 1.00 80.38 280 PRO A N 1
ATOM 2253 C CA . PRO A 1 280 ? -12.868 -15.293 35.462 1.00 80.38 280 PRO A CA 1
ATOM 2254 C C . PRO A 1 280 ? -13.322 -16.175 34.288 1.00 80.38 280 PRO A C 1
ATOM 2256 O O . PRO A 1 280 ? -12.486 -16.903 33.757 1.00 80.38 280 PRO A O 1
ATOM 2259 N N . ASP A 1 281 ? -14.586 -16.101 33.856 1.00 80.56 281 ASP A N 1
ATOM 2260 C CA . ASP A 1 281 ? -15.118 -16.963 32.786 1.00 80.56 281 ASP A CA 1
ATOM 2261 C C . ASP A 1 281 ? -14.584 -16.588 31.396 1.00 80.56 281 ASP A C 1
ATOM 2263 O O . ASP A 1 281 ? -14.509 -17.434 30.503 1.00 80.56 281 ASP A O 1
ATOM 2267 N N . TYR A 1 282 ? -14.179 -15.328 31.209 1.00 81.94 282 TYR A N 1
ATOM 2268 C CA . TYR A 1 282 ? -13.717 -14.811 29.925 1.00 81.94 282 TYR A CA 1
ATOM 2269 C C . TYR A 1 282 ? -12.370 -14.110 30.057 1.00 81.94 282 TYR A C 1
ATOM 2271 O O . TYR A 1 282 ? -12.186 -13.197 30.865 1.00 81.94 282 TYR A O 1
ATOM 2279 N N . SER A 1 283 ? -11.413 -14.519 29.225 1.00 74.81 283 SER A N 1
ATOM 2280 C CA . SER A 1 283 ? -10.029 -14.031 29.299 1.00 74.81 283 SER A CA 1
ATOM 2281 C C . SER A 1 283 ? -9.781 -12.812 28.409 1.00 74.81 283 SER A C 1
ATOM 2283 O O . SER A 1 283 ? -8.963 -11.956 28.751 1.00 74.81 283 SER A O 1
ATOM 2285 N N . ARG A 1 284 ? -10.506 -12.700 27.289 1.00 75.00 284 ARG A N 1
ATOM 2286 C CA . ARG A 1 284 ? -10.344 -11.615 26.311 1.00 75.00 284 ARG A CA 1
ATOM 2287 C C . ARG A 1 284 ? -11.340 -10.490 26.562 1.00 75.00 284 ARG A C 1
ATOM 2289 O O . ARG A 1 284 ? -12.478 -10.740 26.956 1.00 75.00 284 ARG A O 1
ATOM 2296 N N . ALA A 1 285 ? -10.934 -9.249 26.289 1.00 76.62 285 ALA A N 1
ATOM 2297 C CA . ALA A 1 285 ? -11.815 -8.094 26.445 1.00 76.62 285 ALA A CA 1
ATOM 2298 C C . ALA A 1 285 ? -13.071 -8.252 25.572 1.00 76.62 285 ALA A C 1
ATOM 2300 O O . ALA A 1 285 ? -14.173 -8.199 26.109 1.00 76.62 285 ALA A O 1
ATOM 2301 N N . GLY A 1 286 ? -12.937 -8.591 24.288 1.00 77.25 286 GLY A N 1
ATOM 2302 C CA . GLY A 1 286 ? -14.089 -8.838 23.414 1.00 77.25 286 GLY A CA 1
ATOM 2303 C C . GLY A 1 286 ? -15.078 -9.889 23.928 1.00 77.25 286 GLY A C 1
ATOM 2304 O O . GLY A 1 286 ? -16.285 -9.701 23.799 1.00 77.25 286 GLY A O 1
ATOM 2305 N N . GLU A 1 287 ? -14.597 -10.959 24.567 1.00 80.12 287 GLU A N 1
ATOM 2306 C CA . GLU A 1 287 ? -15.451 -11.993 25.172 1.00 80.12 287 GLU A CA 1
ATOM 2307 C C . GLU A 1 287 ? -16.228 -11.440 26.375 1.00 80.12 287 GLU A C 1
ATOM 2309 O O . GLU A 1 287 ? -17.437 -11.640 26.479 1.00 80.12 287 GLU A O 1
ATOM 2314 N N . ARG A 1 288 ? -15.563 -10.658 27.235 1.00 86.12 288 ARG A N 1
ATOM 2315 C CA . ARG A 1 288 ? -16.204 -9.973 28.370 1.00 86.12 288 ARG A CA 1
ATOM 2316 C C . ARG A 1 288 ? -17.239 -8.954 27.909 1.00 86.12 288 ARG A C 1
ATOM 2318 O O . ARG A 1 288 ? -18.336 -8.895 28.458 1.00 86.12 288 ARG A O 1
ATOM 2325 N N . GLY A 1 289 ? -16.913 -8.167 26.887 1.00 87.31 289 GLY A N 1
ATOM 2326 C CA . GLY A 1 289 ? -17.832 -7.187 26.317 1.00 87.31 289 GLY A CA 1
ATOM 2327 C C . GLY A 1 289 ? -19.023 -7.851 25.634 1.00 87.31 289 GLY A C 1
ATOM 2328 O O . GLY A 1 289 ? -20.151 -7.393 25.795 1.00 87.31 289 GLY A O 1
ATOM 2329 N N . HIS A 1 290 ? -18.808 -8.971 24.939 1.00 85.56 290 HIS A N 1
ATOM 2330 C CA . HIS A 1 290 ? -19.895 -9.793 24.414 1.00 85.56 290 HIS A CA 1
ATOM 2331 C C . HIS A 1 290 ? -20.819 -10.283 25.531 1.00 85.56 290 HIS A C 1
ATOM 2333 O O . HIS A 1 290 ? -22.027 -10.078 25.436 1.00 85.56 290 HIS A O 1
ATOM 2339 N N . ALA A 1 291 ? -20.258 -10.865 26.595 1.00 87.50 291 ALA A N 1
ATOM 2340 C CA . ALA A 1 291 ? -21.016 -11.400 27.722 1.00 87.50 291 ALA A CA 1
ATOM 2341 C C . ALA A 1 291 ? -21.853 -10.318 28.427 1.00 87.50 291 ALA A C 1
ATOM 2343 O O . ALA A 1 291 ? -23.047 -10.511 28.641 1.00 87.50 291 ALA A O 1
ATOM 2344 N N . VAL A 1 292 ? -21.267 -9.146 28.701 1.00 91.62 292 VAL A N 1
ATOM 2345 C CA . VAL A 1 292 ? -21.975 -7.997 29.297 1.00 91.62 292 VAL A CA 1
ATOM 2346 C C . VAL A 1 292 ? -23.121 -7.522 28.402 1.00 91.62 292 VAL A C 1
ATOM 2348 O O . VAL A 1 292 ? -24.251 -7.368 28.861 1.00 91.62 292 VAL A O 1
ATOM 2351 N N . LEU A 1 293 ? -22.864 -7.317 27.108 1.00 90.50 293 LEU A N 1
ATOM 2352 C CA . LEU A 1 293 ? -23.878 -6.815 26.176 1.00 90.50 293 LEU A CA 1
ATOM 2353 C C . LEU A 1 293 ? -24.989 -7.838 25.913 1.00 90.50 293 LEU A C 1
ATOM 2355 O O . LEU A 1 293 ? -26.140 -7.454 25.705 1.00 90.50 293 LEU A O 1
ATOM 2359 N N . GLN A 1 294 ? -24.649 -9.127 25.908 1.00 87.12 294 GLN A N 1
ATOM 2360 C CA . GLN A 1 294 ? -25.610 -10.213 25.790 1.00 87.12 294 GLN A CA 1
ATOM 2361 C C . GLN A 1 294 ? -26.494 -10.293 27.032 1.00 87.12 294 GLN A C 1
ATOM 2363 O O . GLN A 1 294 ? -27.711 -10.254 26.886 1.00 87.12 294 GLN A O 1
ATOM 2368 N N . SER A 1 295 ? -25.899 -10.333 28.226 1.00 88.50 295 SER A N 1
ATOM 2369 C CA . SER A 1 295 ? -26.622 -10.379 29.500 1.00 88.50 295 SER A CA 1
ATOM 2370 C C . SER A 1 295 ? -27.602 -9.213 29.640 1.00 88.50 295 SER A C 1
ATOM 2372 O O . SER A 1 295 ? -28.800 -9.415 29.851 1.00 88.50 295 SER A O 1
ATOM 2374 N N . TRP A 1 296 ? -27.125 -7.985 29.406 1.00 93.00 296 TRP A N 1
ATOM 2375 C CA . TRP A 1 296 ? -27.972 -6.796 29.437 1.00 93.00 296 TRP A CA 1
ATOM 2376 C C . TRP A 1 296 ? -29.132 -6.882 28.435 1.00 93.00 296 TRP A C 1
ATOM 2378 O O . TRP A 1 296 ? -30.284 -6.631 28.793 1.00 93.00 296 TRP A O 1
ATOM 2388 N N . ARG A 1 297 ? -28.862 -7.275 27.183 1.00 88.94 297 ARG A N 1
ATOM 2389 C CA . ARG A 1 297 ? -29.909 -7.419 26.161 1.00 88.94 297 ARG A CA 1
ATOM 2390 C C . ARG A 1 297 ? -30.922 -8.495 26.540 1.00 88.94 297 ARG A C 1
ATOM 2392 O O . ARG A 1 297 ? -32.117 -8.281 26.368 1.00 88.94 297 ARG A O 1
ATOM 2399 N N . ASP A 1 298 ? -30.461 -9.645 27.010 1.00 86.88 298 ASP A N 1
ATOM 2400 C CA . ASP A 1 298 ? -31.322 -10.789 27.308 1.00 86.88 298 ASP A CA 1
ATOM 2401 C C . ASP A 1 298 ? -32.226 -10.489 28.516 1.00 86.88 298 ASP A C 1
ATOM 2403 O O . ASP A 1 298 ? -33.385 -10.902 28.535 1.00 86.88 298 ASP A O 1
ATOM 2407 N N . LYS A 1 299 ? -31.746 -9.675 29.466 1.00 88.56 299 LYS A N 1
ATOM 2408 C CA . LYS A 1 299 ? -32.528 -9.168 30.602 1.00 88.56 299 LYS A CA 1
ATOM 2409 C C . LYS A 1 299 ? -33.542 -8.089 30.209 1.00 88.56 299 LYS A C 1
ATOM 2411 O O . LYS A 1 299 ? -34.668 -8.104 30.700 1.00 88.56 299 LYS A O 1
ATOM 2416 N N . ASN A 1 300 ? -33.150 -7.151 29.347 1.00 84.75 300 ASN A N 1
ATOM 2417 C CA . ASN A 1 300 ? -33.958 -5.970 29.026 1.00 84.75 300 ASN A CA 1
ATOM 2418 C C . ASN A 1 300 ? -34.822 -6.144 27.762 1.00 84.75 300 ASN A C 1
ATOM 2420 O O . ASN A 1 300 ? -35.695 -5.323 27.493 1.00 84.75 300 ASN A O 1
ATOM 2424 N N . GLY A 1 301 ? -34.610 -7.199 26.972 1.00 81.81 301 GLY A N 1
ATOM 2425 C CA . GLY A 1 301 ? -35.405 -7.517 25.788 1.00 81.81 301 GLY A CA 1
ATOM 2426 C C . GLY A 1 301 ? -35.507 -6.348 24.804 1.00 81.81 301 GLY A C 1
ATOM 2427 O O . GLY A 1 301 ? -34.502 -5.826 24.322 1.00 81.81 301 GLY A O 1
ATOM 2428 N N . ASN A 1 302 ? -36.737 -5.925 24.503 1.00 80.94 302 ASN A N 1
ATOM 2429 C CA . ASN A 1 302 ? -36.995 -4.805 23.591 1.00 80.94 302 ASN A CA 1
ATOM 2430 C C . ASN A 1 302 ? -36.653 -3.432 24.194 1.00 80.94 302 ASN A C 1
ATOM 2432 O O . ASN A 1 302 ? -36.483 -2.477 23.438 1.00 80.94 302 ASN A O 1
ATOM 2436 N N . ASP A 1 303 ? -36.498 -3.339 25.516 1.00 78.44 303 ASP A N 1
ATOM 2437 C CA . ASP A 1 303 ? -36.114 -2.103 26.206 1.00 78.44 303 ASP A CA 1
ATOM 2438 C C . ASP A 1 303 ? -34.591 -1.894 26.204 1.00 78.44 303 ASP A C 1
ATOM 2440 O O . ASP A 1 303 ? -34.097 -0.824 26.564 1.00 78.44 303 ASP A O 1
ATOM 2444 N N . ALA A 1 304 ? -33.821 -2.889 25.745 1.00 86.12 304 ALA A N 1
ATOM 2445 C CA . ALA A 1 304 ? -32.401 -2.736 25.457 1.00 86.12 304 ALA A CA 1
ATOM 2446 C C . ALA A 1 304 ? -32.226 -1.855 24.211 1.00 86.12 304 ALA A C 1
ATOM 2448 O O . ALA A 1 304 ? -32.038 -2.355 23.106 1.00 86.12 304 ALA A O 1
ATOM 2449 N N . THR A 1 305 ? -32.342 -0.535 24.345 1.00 85.06 305 THR A N 1
ATOM 2450 C CA . THR A 1 305 ? -32.225 0.396 23.211 1.00 85.06 305 THR A CA 1
ATOM 2451 C C . THR A 1 305 ? -30.797 0.896 23.016 1.00 85.06 305 THR A C 1
ATOM 2453 O O . THR A 1 305 ? -29.979 0.915 23.936 1.00 85.06 305 THR A O 1
ATOM 2456 N N . VAL A 1 306 ? -30.484 1.346 21.799 1.00 83.12 306 VAL A N 1
ATOM 2457 C CA . VAL A 1 306 ? -29.206 2.002 21.489 1.00 83.12 306 VAL A CA 1
ATOM 2458 C C . VAL A 1 306 ? -28.992 3.225 22.385 1.00 83.12 306 VAL A C 1
ATOM 2460 O O . VAL A 1 306 ? -27.874 3.437 22.839 1.00 83.12 306 VAL A O 1
ATOM 2463 N N . GLY A 1 307 ? -30.048 3.990 22.689 1.00 82.88 307 GLY A N 1
ATOM 2464 C CA . GLY A 1 307 ? -29.990 5.135 23.599 1.00 82.88 307 GLY A CA 1
ATOM 2465 C C . GLY A 1 307 ? -29.509 4.763 24.999 1.00 82.88 307 GLY A C 1
ATOM 2466 O O . GLY A 1 307 ? -28.578 5.390 25.490 1.00 82.88 307 GLY A O 1
ATOM 2467 N N . CYS A 1 308 ? -30.061 3.700 25.587 1.00 85.44 308 CYS A N 1
ATOM 2468 C CA . CYS A 1 308 ? -29.653 3.231 26.914 1.00 85.44 308 CYS A CA 1
ATOM 2469 C C . CYS A 1 308 ? -28.171 2.839 26.966 1.00 85.44 308 CYS A C 1
ATOM 2471 O O . CYS A 1 308 ? -27.475 3.165 27.923 1.00 85.44 308 CYS A O 1
ATOM 2473 N N . LEU A 1 309 ? -27.672 2.171 25.923 1.00 87.69 309 LEU A N 1
ATOM 2474 C CA . LEU A 1 309 ? -26.265 1.782 25.858 1.00 87.69 309 LEU A CA 1
ATOM 2475 C C . LEU A 1 309 ? -25.332 2.994 25.708 1.00 87.69 309 LEU A C 1
ATOM 2477 O O . LEU A 1 309 ? -24.251 3.022 26.288 1.00 87.69 309 LEU A O 1
ATOM 2481 N N . LEU A 1 310 ? -25.748 3.998 24.938 1.00 85.38 310 LEU A N 1
ATOM 2482 C CA . LEU A 1 310 ? -24.998 5.242 24.771 1.00 85.38 310 LEU A CA 1
ATOM 2483 C C . LEU A 1 310 ? -24.910 6.028 26.074 1.00 85.38 310 LEU A C 1
ATOM 2485 O O . LEU A 1 310 ? -23.822 6.461 26.440 1.00 85.38 310 LEU A O 1
ATOM 2489 N N . ASP A 1 311 ? -26.036 6.172 26.771 1.00 84.69 311 ASP A N 1
ATOM 2490 C CA . ASP A 1 311 ? -26.082 6.850 28.065 1.00 84.69 311 ASP A CA 1
ATOM 2491 C C . ASP A 1 311 ? -25.177 6.129 29.071 1.00 84.69 311 ASP A C 1
ATOM 2493 O O . ASP A 1 311 ? -24.391 6.775 29.758 1.00 84.69 311 ASP A O 1
ATOM 2497 N N . ALA A 1 312 ? -25.179 4.791 29.071 1.00 86.44 312 ALA A N 1
ATOM 2498 C CA . ALA A 1 312 ? -24.281 4.011 29.914 1.00 86.44 312 ALA A CA 1
ATOM 2499 C C . ALA A 1 312 ? -22.796 4.274 29.598 1.00 86.44 312 ALA A C 1
ATOM 2501 O O . ALA A 1 312 ? -22.002 4.497 30.512 1.00 86.44 312 ALA A O 1
ATOM 2502 N N . PHE A 1 313 ? -22.406 4.314 28.317 1.00 86.62 313 PHE A N 1
ATOM 2503 C CA . PHE A 1 313 ? -21.036 4.666 27.924 1.00 86.62 313 PHE A CA 1
ATOM 2504 C C . PHE A 1 313 ? -20.660 6.103 28.305 1.00 86.62 313 PHE A C 1
ATOM 2506 O O . PHE A 1 313 ? -19.547 6.341 28.779 1.00 86.62 313 PHE A O 1
ATOM 2513 N N . GLU A 1 314 ? -21.563 7.066 28.122 1.00 85.19 314 GLU A N 1
ATOM 2514 C CA . GLU A 1 314 ? -21.338 8.459 28.513 1.00 85.19 314 GLU A CA 1
ATOM 2515 C C . GLU A 1 314 ? -21.167 8.595 30.036 1.00 85.19 314 GLU A C 1
ATOM 2517 O O . GLU A 1 314 ? -20.227 9.263 30.480 1.00 85.19 314 GLU A O 1
ATOM 2522 N N . ASN A 1 315 ? -21.997 7.903 30.823 1.00 82.31 315 ASN A N 1
ATOM 2523 C CA . ASN A 1 315 ? -21.973 7.923 32.288 1.00 82.31 315 ASN A CA 1
ATOM 2524 C C . ASN A 1 315 ? -20.678 7.336 32.866 1.00 82.31 315 ASN A C 1
ATOM 2526 O O . ASN A 1 315 ? -20.143 7.865 33.840 1.00 82.31 315 ASN A O 1
ATOM 2530 N N . ILE A 1 316 ? -20.102 6.310 32.229 1.00 85.62 316 ILE A N 1
ATOM 2531 C CA . ILE A 1 316 ? -18.799 5.751 32.637 1.00 85.62 316 ILE A CA 1
ATOM 2532 C C . ILE A 1 316 ? -17.593 6.517 32.056 1.00 85.62 316 ILE A C 1
ATOM 2534 O O . ILE A 1 316 ? -16.449 6.084 32.218 1.00 85.62 316 ILE A O 1
ATOM 2538 N N . GLY A 1 317 ? -17.825 7.649 31.379 1.00 77.31 317 GLY A N 1
ATOM 2539 C CA . GLY A 1 317 ? -16.785 8.522 30.824 1.00 77.31 317 GLY A CA 1
ATOM 2540 C C . GLY A 1 317 ? -16.227 8.085 29.464 1.00 77.31 317 GLY A C 1
ATOM 2541 O O . GLY A 1 317 ? -15.245 8.655 28.991 1.00 77.31 317 GLY A O 1
ATOM 2542 N N . GLN A 1 318 ? -16.854 7.113 28.803 1.00 78.56 318 GLN A N 1
ATOM 2543 C CA . GLN A 1 318 ? -16.427 6.535 27.527 1.00 78.56 318 GLN A CA 1
ATOM 2544 C C . GLN A 1 318 ? -17.121 7.186 26.318 1.00 78.56 318 GLN A C 1
ATOM 2546 O O . GLN A 1 318 ? -17.653 6.517 25.431 1.00 78.56 318 GLN A O 1
ATOM 2551 N N . LYS A 1 319 ? -17.078 8.524 26.246 1.00 74.44 319 LYS A N 1
ATOM 2552 C CA . LYS A 1 319 ? -17.730 9.304 25.172 1.00 74.44 319 LYS A CA 1
ATOM 2553 C C . LYS A 1 319 ? -17.275 8.903 23.766 1.00 74.44 319 LYS A C 1
ATOM 2555 O O . LYS A 1 319 ? -18.089 8.854 22.856 1.00 74.44 319 LYS A O 1
ATOM 2560 N N . LYS A 1 320 ? -16.000 8.528 23.602 1.00 69.94 320 LYS A N 1
ATOM 2561 C CA . LYS A 1 320 ? -15.451 8.060 22.317 1.00 69.94 320 LYS A CA 1
ATOM 2562 C C . LYS A 1 320 ? -16.138 6.784 21.816 1.00 69.94 320 LYS A C 1
ATOM 2564 O O . LYS A 1 320 ? -16.393 6.672 20.624 1.00 69.94 320 LYS A O 1
ATOM 2569 N N . ILE A 1 321 ? -16.471 5.854 22.716 1.00 69.81 321 ILE A N 1
ATOM 2570 C CA . ILE A 1 321 ? -17.187 4.617 22.367 1.00 69.81 321 ILE A CA 1
ATOM 2571 C C . ILE A 1 321 ? -18.635 4.946 21.986 1.00 69.81 321 ILE A C 1
ATOM 2573 O O . ILE A 1 321 ? -19.149 4.428 20.996 1.00 69.81 321 ILE A O 1
ATOM 2577 N N . ALA A 1 322 ? -19.277 5.862 22.720 1.00 67.94 322 ALA A N 1
ATOM 2578 C CA . ALA A 1 322 ? -20.614 6.344 22.380 1.00 67.94 322 ALA A CA 1
ATOM 2579 C C . ALA A 1 322 ? -20.646 7.021 20.993 1.00 67.94 322 ALA A C 1
ATOM 2581 O O . ALA A 1 322 ? -21.532 6.743 20.181 1.00 67.94 322 ALA A O 1
ATOM 2582 N N . ASP A 1 323 ? -19.642 7.843 20.682 1.00 67.06 323 ASP A N 1
ATOM 2583 C CA . ASP A 1 323 ? -19.507 8.516 19.389 1.00 67.06 323 ASP A CA 1
ATOM 2584 C C . ASP A 1 323 ? -19.227 7.532 18.239 1.00 67.06 323 ASP A C 1
ATOM 2586 O O . ASP A 1 323 ? -19.801 7.692 17.163 1.00 67.06 323 ASP A O 1
ATOM 2590 N N . LEU A 1 324 ? -18.433 6.474 18.457 1.00 65.75 324 LEU A N 1
ATOM 2591 C CA . LEU A 1 324 ? -18.232 5.384 17.485 1.00 65.75 324 LEU A CA 1
ATOM 2592 C C . LEU A 1 324 ? -19.550 4.658 17.168 1.00 65.75 324 LEU A C 1
ATOM 2594 O O . LEU A 1 324 ? -19.897 4.450 16.003 1.00 65.75 324 LEU A O 1
ATOM 2598 N N . LEU A 1 325 ? -20.331 4.352 18.207 1.00 64.94 325 LEU A N 1
ATOM 2599 C CA . LEU A 1 325 ? -21.624 3.668 18.110 1.00 64.94 325 LEU A CA 1
ATOM 2600 C C . LEU A 1 325 ? -22.668 4.511 17.343 1.00 64.94 325 LEU A C 1
ATOM 2602 O O . LEU A 1 325 ? -23.531 3.964 16.644 1.00 64.94 325 LEU A O 1
ATOM 2606 N N . PHE A 1 326 ? -22.567 5.844 17.424 1.00 60.56 326 PHE A N 1
ATOM 2607 C CA . PHE A 1 326 ? -23.344 6.788 16.613 1.00 60.56 326 PHE A CA 1
ATOM 2608 C C . PHE A 1 326 ? -22.806 6.955 15.183 1.00 60.56 326 PHE A C 1
ATOM 2610 O O . PHE A 1 326 ? -23.597 6.962 14.231 1.00 60.56 326 PHE A O 1
ATOM 2617 N N . GLY A 1 327 ? -21.488 7.097 15.031 1.00 55.25 327 GLY A N 1
ATOM 2618 C CA . GLY A 1 327 ? -20.809 7.407 13.773 1.00 55.25 327 GLY A CA 1
ATOM 2619 C C . GLY A 1 327 ? -21.009 6.335 12.707 1.00 55.25 327 GLY A C 1
ATOM 2620 O O . GLY A 1 327 ? -21.322 6.667 11.563 1.00 55.25 327 GLY A O 1
ATOM 2621 N N . GLU A 1 328 ? -20.961 5.055 13.091 1.00 50.75 328 GLU A N 1
ATOM 2622 C CA . GLU A 1 328 ? -21.197 3.946 12.158 1.00 50.75 328 GLU A CA 1
ATOM 2623 C C . GLU A 1 328 ? -22.603 4.000 11.530 1.00 50.75 328 GLU A C 1
ATOM 2625 O O . GLU A 1 328 ? -22.769 3.672 10.359 1.00 50.75 328 GLU A O 1
ATOM 2630 N N . LYS A 1 329 ? -23.644 4.448 12.251 1.00 47.66 329 LYS A N 1
ATOM 2631 C CA . LYS A 1 329 ? -25.042 4.351 11.773 1.00 47.66 329 LYS A CA 1
ATOM 2632 C C . LYS A 1 329 ? -25.639 5.608 11.162 1.00 47.66 329 LYS A C 1
ATOM 2634 O O . LYS A 1 329 ? -26.564 5.475 10.356 1.00 47.66 329 LYS A O 1
ATOM 2639 N N . ILE A 1 330 ? -25.154 6.798 11.515 1.00 40.50 330 ILE A N 1
ATOM 2640 C CA . ILE A 1 330 ? -25.519 8.016 10.772 1.00 40.50 330 ILE A CA 1
ATOM 2641 C C . ILE A 1 330 ? -25.088 7.845 9.306 1.00 40.50 330 ILE A C 1
ATOM 2643 O O . ILE A 1 330 ? -25.869 8.138 8.402 1.00 40.50 330 ILE A O 1
ATOM 2647 N N . PHE A 1 331 ? -23.926 7.223 9.078 1.00 35.72 331 PHE A N 1
ATOM 2648 C CA . PHE A 1 331 ? -23.439 6.849 7.751 1.00 35.72 331 PHE A CA 1
ATOM 2649 C C . PHE A 1 331 ? -24.392 5.889 7.008 1.00 35.72 331 PHE A C 1
ATOM 2651 O O . PHE A 1 331 ? -24.791 6.169 5.881 1.00 35.72 331 PHE A O 1
ATOM 2658 N N . PHE A 1 332 ? -24.850 4.805 7.648 1.00 35.34 332 PHE A N 1
ATOM 2659 C CA . PHE A 1 332 ? -25.751 3.832 7.005 1.00 35.34 332 PHE A CA 1
ATOM 2660 C C . PHE A 1 332 ? -27.170 4.351 6.708 1.00 35.34 332 PHE A C 1
ATOM 2662 O O . PHE A 1 332 ? -27.791 3.874 5.764 1.00 35.34 332 PHE A O 1
ATOM 2669 N N . MET A 1 333 ? -27.715 5.291 7.490 1.00 35.22 333 MET A N 1
ATOM 2670 C CA . MET A 1 333 ? -29.072 5.820 7.253 1.00 35.22 333 MET A CA 1
ATOM 2671 C C . MET A 1 333 ? -29.124 7.001 6.284 1.00 35.22 333 MET A C 1
ATOM 2673 O O . MET A 1 333 ? -30.171 7.235 5.692 1.00 35.22 333 MET A O 1
ATOM 2677 N N . LEU A 1 334 ? -28.029 7.746 6.122 1.00 30.11 334 LEU A N 1
ATOM 2678 C CA . LEU A 1 334 ? -27.931 8.826 5.132 1.00 30.11 334 LEU A CA 1
ATOM 2679 C C . LEU A 1 334 ? -27.545 8.313 3.732 1.00 30.11 334 LEU A C 1
ATOM 2681 O O . LEU A 1 334 ? -27.505 9.092 2.782 1.00 30.11 334 LEU A O 1
ATOM 2685 N N . CYS A 1 335 ? -27.247 7.018 3.606 1.00 30.05 335 CYS A N 1
ATOM 2686 C CA . CYS A 1 335 ? -26.890 6.344 2.356 1.00 30.05 335 CYS A CA 1
ATOM 2687 C C . CYS A 1 335 ? -27.945 5.327 1.872 1.00 30.05 335 CYS A C 1
ATOM 2689 O O . CYS A 1 335 ? -27.604 4.475 1.051 1.00 30.05 335 CYS A O 1
ATOM 2691 N N . GLN A 1 336 ? -29.195 5.406 2.354 1.00 28.64 336 GLN A N 1
ATOM 2692 C CA . GLN A 1 336 ? -30.337 4.655 1.806 1.00 28.64 336 GLN A CA 1
ATOM 2693 C C . GLN A 1 336 ? -31.228 5.514 0.918 1.00 28.64 336 GLN A C 1
ATOM 2695 O O . GLN A 1 336 ? -31.473 6.684 1.291 1.00 28.64 336 GLN A O 1
#

Foldseek 3Di:
DPFWQKWKWKAKDPPPDRFTHTCCVQWPDGWGQDPNDTDTHGPDDDPRRVPIPMDMDMDTRDDPDPPDSPRDPPRPLFPFAKKKKKWFFFDDLDRQKTKIKIKIAHPVCVVVVVVVDVVVTHTFWMWIDIFPTTGGFQDWKAKDKDPQKAFDDDPDDSRPDTFTYHSHDMTMDITMIGGHPDPDFMKMWIWDDDPDPPDTHTGDIIGTGGCPPPPPPPDPDDDDDDDDDPPVLVVVLVVQQLAADDLVLCSVCLLVCLVCLLQLLVLLVQDPVQLVCLPVVDDGSSSSSSSSLVSSCVVCPRNNGLNSSLVSCVVSVNNVSSVVSSVVVVVVVVVD

Sequence (336 aa):
MPTGRVRVFSRGGEDKLWEWMNILNELYEPPRLNNGIVNFRLNGIKKSQINQNIQYWAKVNFSEERVSGKERFVDDSFRPREVGFLAFLCNQRHLEIKKLILCCFPLHMKSELKRDISSKYEVFRQGEGNSCKPLSAGDLVYFSVSDGLTPVDTDQDPDNTPLRFLGEENFQIEILVYCQMTEVTPDVMFYKLKNAPGEKESLSTLSLIQTQVLKDQFQDCESSTPPRKPEVDLAVKKKLRDKVFTLKRSVSIMEDAGTCWLKLGTELLIPEGELLNIGPDYSRAGERGHAVLQSWRDKNGNDATVGCLLDAFENIGQKKIADLLFGEKIFFMLCQ

Organism: Stylophora pistillata (NCBI:txid50429)